Protein 6GNR (pdb70)

InterPro domains:
  IPR000895 Transthyretin/hydroxyisourate hydrolase [PR00189] (35-55)
  IPR000895 Transthyretin/hydroxyisourate hydrolase [PR00189] (68-93)
  IPR000895 Transthyretin/hydroxyisourate hydrolase [PR00189] (94-123)
  IPR023416 Transthyretin/hydroxyisourate hydrolase domain [PF00576] (38-142)
  IPR023416 Transthyretin/hydroxyisourate hydrolase domain [PTHR10395] (22-144)
  IPR023416 Transthyretin/hydroxyisourate hydrolase domain [SM00095] (31-151)
  IPR036817 Transthyretin/hydroxyisourate hydrolase domain superfamily [G3DSA:2.60.40.180] (22-151)
  IPR036817 Transthyretin/hydroxyisourate hydrolase domain superfamily [SSF49472] (27-147)

B-factor: mean 17.16, std 10.44, range [5.51, 63.24]

Nearest PDB structures (foldseek):
  1oo2-assembly1_D  TM=1.002E+00  e=4.514E-22  Sparus aurata
  1sn0-assembly1_A  TM=9.923E-01  e=2.476E-21  Sparus aurata
  7kjj-assembly1_A  TM=9.793E-01  e=1.633E-17  unidentified
  7ybr-assembly1_B-2  TM=9.744E-01  e=1.411E-16  Homo sapiens
  1ijn-assembly1_B  TM=9.724E-01  e=4.387E-16  Homo sapiens

Foldseek 3Di:
DFEKEFEAEPPPGFTQFFKKKWKWFADPVGDTHTDFIDTHHRRNMDPCGDDPVSDAWGKMKMWIQVCVSQVVVVHHADDRTDIDIDTDDCPPNKHKYWYWYDDRYDMDIDIDIDD/DFEKEWAAEPPPGFTQFFKKKWKWFADPVGDTDTDFIDTHHRRNMDPCGDDPVSDDWGKMKMKIQVCVSCVVVVHHADDRIDIDIDTDDCPPNKHKYWYWYDDRYDIDIDIDID

Solvent-accessible surface area: 10723 Å² total; per-residue (Å²): 50,2,0,55,3,68,0,74,3,53,94,110,68,48,45,0,23,87,0,45,4,106,0,7,45,94,51,121,135,42,27,83,68,110,38,15,78,18,87,5,54,86,64,0,45,25,126,123,17,4,77,81,165,72,2,64,69,22,25,0,58,0,43,0,54,5,77,57,12,5,89,125,71,71,34,107,28,11,7,34,20,0,14,1,7,0,47,0,87,29,112,75,128,65,64,5,36,0,26,4,76,2,36,29,73,23,4,39,1,46,10,97,47,49,149,58,1,0,64,3,67,0,75,3,52,96,105,68,48,44,0,24,89,0,42,4,101,0,3,41,87,57,116,150,37,34,83,70,102,46,16,82,18,86,5,56,88,65,0,48,18,120,124,15,4,70,81,162,77,4,71,64,21,27,0,41,0,41,0,57,4,78,53,11,7,91,122,73,68,39,111,24,16,7,45,27,0,19,0,8,0,41,0,100,24,159,65,133,92,60,5,31,0,26,4,72,1,35,29,76,21,5,38,0,45,11,98,47,93

Organism: Sparus aurata (NCBI:txid8175)

Secondary structure (DSSP, 8-state):
--EEEEEEETTTTEE-TT-EEEEEEE-TTS-EEEEEEEE--TTS--TT-S-STT--SEEEEEEE-HHHHHHHHT---SEEEEEEEEEE--GGG--EEEEEEEETTEEEEEEEE--/--EEEEEEETTTTEE-TT-EEEEEEE-TTS-EEEEEEEE--TTS--TT-S-GGG--SEEEEEEE-HHHHHHHHT---SEEEEEEEEEE--TTT--EEEEEEEETTEEEEEEEE-

Sequence (229 aa):
CPLMMVKILDAVKGTPAGSVALKKVSQQKTADGGWTQIATGVTDATGEIHHNLITEQQFPAGVYRVEFDTKAYWTNQGSTPFHEVAEVVFDAHPEEGHRHYTLALLLSPFSSYTTTTAVVSSCPLMMVKILDAVKGTPAGSVALKVSQQKTADGGWTQIATGVTDATGEIHNLITEQQFPAGVYRVEEFDTKAYWTNQGSTPFHEVAEVVFDDAHPEGHRHYTLALLLSPFSSYTTTTAVVS

Radius of gyration: 17.34 Å; Cα contacts (8 Å, |Δi|>4): 618; chains: 2; bounding box: 38×48×40 Å

Structure (mmCIF, N/CA/C/O backbone):
data_6GNR
#
_entry.id   6GNR
#
_cell.length_a   59.678
_cell.length_b   59.678
_cell.length_c   115.701
_cell.angle_alpha   90.00
_cell.angle_beta   90.00
_cell.angle_gamma   120.00
#
_symmetry.space_group_name_H-M   'P 31 2 1'
#
loop_
_entity.id
_entity.type
_entity.pdbx_description
1 polymer Transthyretin
2 non-polymer '2-(3-chloro-2-methylanilino)pyridine-3-carboxylic acid'
3 water water
#
loop_
_atom_site.group_PDB
_atom_site.id
_atom_site.type_symbol
_atom_site.label_atom_id
_atom_site.label_alt_id
_atom_site.label_comp_id
_atom_site.label_asym_id
_atom_site.label_entity_id
_atom_site.label_seq_id
_atom_site.pdbx_PDB_ins_code
_atom_site.Cartn_x
_atom_site.Cartn_y
_atom_site.Cartn_z
_atom_site.occupancy
_atom_site.B_iso_or_equiv
_atom_site.auth_seq_id
_atom_site.auth_comp_id
_atom_site.auth_asym_id
_atom_site.auth_atom_id
_atom_site.pdbx_PDB_model_num
ATOM 1 N N . CYS A 1 18 ? 8.756 -12.568 -1.720 1.00 26.36 10 CYS A N 1
ATOM 2 C CA . CYS A 1 18 ? 9.599 -11.607 -2.443 1.00 24.66 10 CYS A CA 1
ATOM 3 C C . CYS A 1 18 ? 10.133 -10.522 -1.506 1.00 20.61 10 CYS A C 1
ATOM 4 O O . CYS A 1 18 ? 9.363 -9.866 -0.819 1.00 21.44 10 CYS A O 1
ATOM 7 N N . PRO A 1 19 ? 11.452 -10.311 -1.491 1.00 15.88 11 PRO A N 1
ATOM 8 C CA . PRO A 1 19 ? 12.042 -9.390 -0.514 1.00 14.77 11 PRO A CA 1
ATOM 9 C C . PRO A 1 19 ? 12.139 -7.934 -0.941 1.00 13.51 11 PRO A C 1
ATOM 10 O O . PRO A 1 19 ? 12.499 -7.099 -0.102 1.00 14.36 11 PRO A O 1
ATOM 14 N N . LEU A 1 20 ? 11.845 -7.606 -2.197 1.00 11.30 12 LEU A N 1
ATOM 15 C CA . LEU A 1 20 ? 12.046 -6.261 -2.730 1.00 10.55 12 LEU A CA 1
ATOM 16 C C . LEU A 1 20 ? 10.811 -5.836 -3.507 1.00 10.83 12 LEU A C 1
ATOM 17 O O . LEU A 1 20 ? 10.475 -6.442 -4.532 1.00 11.72 12 LEU A O 1
ATOM 22 N N A MET A 1 21 ? 10.150 -4.791 -3.017 0.59 10.55 13 MET A N 1
ATOM 23 N N B MET A 1 21 ? 10.165 -4.772 -3.046 0.41 11.84 13 MET A N 1
ATOM 24 C CA A MET A 1 21 ? 8.927 -4.241 -3.580 0.59 8.47 13 MET A CA 1
ATOM 25 C CA B MET A 1 21 ? 8.961 -4.250 -3.671 0.41 11.45 13 MET A CA 1
ATOM 26 C C A MET A 1 21 ? 9.149 -2.765 -3.906 0.59 7.60 13 MET A C 1
ATOM 27 C C B MET A 1 21 ? 9.111 -2.752 -3.882 0.41 9.15 13 MET A C 1
ATOM 28 O O A MET A 1 21 ? 10.005 -2.107 -3.303 0.59 9.10 13 MET A O 1
ATOM 29 O O B MET A 1 21 ? 9.869 -2.073 -3.182 0.41 8.97 13 MET A O 1
ATOM 38 N N . VAL A 1 22 ? 8.374 -2.241 -4.864 1.00 8.71 14 VAL A N 1
ATOM 39 C CA . VAL A 1 22 ? 8.324 -0.810 -5.136 1.00 7.76 14 VAL A CA 1
ATOM 40 C C . VAL A 1 22 ? 6.875 -0.334 -5.077 1.00 8.12 14 VAL A C 1
ATOM 41 O O . VAL A 1 22 ? 5.924 -1.094 -5.273 1.00 9.47 14 VAL A O 1
ATOM 45 N N . LYS A 1 23 ? 6.715 0.966 -4.829 1.00 7.89 15 LYS A N 1
ATOM 46 C CA . LYS A 1 23 ? 5.395 1.596 -4.891 1.00 7.58 15 LYS A CA 1
ATOM 47 C C . LYS A 1 23 ? 5.614 3.022 -5.368 1.00 7.97 15 LYS A C 1
ATOM 48 O O . LYS A 1 23 ? 6.193 3.837 -4.637 1.00 9.30 15 LYS A O 1
ATOM 54 N N . ILE A 1 24 ? 5.194 3.313 -6.598 1.00 7.40 16 ILE A N 1
ATOM 55 C CA . ILE A 1 24 ? 5.432 4.611 -7.226 1.00 6.74 16 ILE A CA 1
ATOM 56 C C . ILE A 1 24 ? 4.115 5.352 -7.394 1.00 7.14 16 ILE A C 1
ATOM 57 O O . ILE A 1 24 ? 3.145 4.804 -7.929 1.00 7.54 16 ILE A O 1
ATOM 62 N N . LEU A 1 25 ? 4.096 6.614 -6.967 1.00 6.82 17 LEU A N 1
ATOM 63 C CA . LEU A 1 25 ? 2.940 7.491 -7.067 1.00 7.58 17 LEU A CA 1
ATOM 64 C C . LEU A 1 25 ? 3.277 8.730 -7.899 1.00 7.37 17 LEU A C 1
ATOM 65 O O . LEU A 1 25 ? 4.424 9.194 -7.937 1.00 8.42 17 LEU A O 1
ATOM 70 N N . ASP A 1 26 ? 2.247 9.261 -8.543 1.00 7.45 18 ASP A N 1
ATOM 71 C CA . ASP A 1 26 ? 2.318 10.427 -9.422 1.00 8.05 18 ASP A CA 1
ATOM 72 C C . ASP A 1 26 ? 1.645 11.585 -8.677 1.00 7.56 18 ASP A C 1
ATOM 73 O O . ASP A 1 26 ? 0.443 11.531 -8.368 1.00 8.08 18 ASP A O 1
ATOM 78 N N . ALA A 1 27 ? 2.446 12.600 -8.335 1.00 6.60 19 ALA A N 1
ATOM 79 C CA . ALA A 1 27 ? 2.010 13.767 -7.570 1.00 7.69 19 ALA A CA 1
ATOM 80 C C . ALA A 1 27 ? 1.333 14.845 -8.409 1.00 7.68 19 ALA A C 1
ATOM 81 O O . ALA A 1 27 ? 0.892 15.851 -7.844 1.00 9.00 19 ALA A O 1
ATOM 83 N N . VAL A 1 28 ? 1.263 14.673 -9.726 1.00 7.70 20 VAL A N 1
ATOM 84 C CA . VAL A 1 28 ? 0.528 15.585 -10.593 1.00 7.77 20 VAL A CA 1
ATOM 85 C C . VAL A 1 28 ? -0.916 15.138 -10.757 1.00 8.42 20 VAL A C 1
ATOM 86 O O . VAL A 1 28 ? -1.841 15.934 -10.568 1.00 11.02 20 VAL A O 1
ATOM 90 N N . LYS A 1 29 ? -1.120 13.853 -11.058 1.00 9.28 21 LYS A N 1
ATOM 91 C CA . LYS A 1 29 ? -2.439 13.313 -11.332 1.00 12.46 21 LYS A CA 1
ATOM 92 C C . LYS A 1 29 ? -3.108 12.693 -10.116 1.00 10.23 21 LYS A C 1
ATOM 93 O O . LYS A 1 29 ? -4.314 12.421 -10.167 1.00 10.70 21 LYS A O 1
ATOM 99 N N . GLY A 1 30 ? -2.355 12.360 -9.070 1.00 8.60 22 GLY A N 1
ATOM 100 C CA . GLY A 1 30 ? -2.958 11.689 -7.932 1.00 9.66 22 GLY A CA 1
ATOM 101 C C . GLY A 1 30 ? -3.317 10.241 -8.183 1.00 8.19 22 GLY A C 1
ATOM 102 O O . GLY A 1 30 ? -4.398 9.790 -7.771 1.00 8.40 22 GLY A O 1
ATOM 103 N N . THR A 1 31 ? -2.439 9.500 -8.853 1.00 8.84 23 THR A N 1
ATOM 104 C CA . THR A 1 31 ? -2.634 8.095 -9.175 1.00 8.16 23 THR A CA 1
ATOM 105 C C . THR A 1 31 ? -1.320 7.398 -8.913 1.00 8.89 23 THR A C 1
ATOM 106 O O . THR A 1 31 ? -0.271 8.048 -8.819 1.00 9.17 23 THR A O 1
ATOM 110 N N . PRO A 1 32 ? -1.313 6.077 -8.833 1.00 8.55 24 PRO A N 1
ATOM 111 C CA . PRO A 1 32 ? -0.050 5.368 -8.956 1.00 9.31 24 PRO A CA 1
ATOM 112 C C . PRO A 1 32 ? 0.554 5.645 -10.322 1.00 8.07 24 PRO A C 1
ATOM 113 O O . PRO A 1 32 ? -0.140 6.000 -11.280 1.00 8.54 24 PRO A O 1
ATOM 117 N N . ALA A 1 33 ? 1.872 5.528 -10.391 1.00 7.00 25 ALA A N 1
ATOM 118 C CA . ALA A 1 33 ? 2.605 5.773 -11.636 1.00 7.13 25 ALA A CA 1
ATOM 119 C C . ALA A 1 33 ? 2.756 4.447 -12.373 1.00 8.10 25 ALA A C 1
ATOM 120 O O . ALA A 1 33 ? 3.613 3.619 -12.034 1.00 9.43 25 ALA A O 1
ATOM 122 N N . GLY A 1 34 ? 1.917 4.252 -13.384 1.00 9.41 26 GLY A N 1
ATOM 123 C CA . GLY A 1 34 ? 1.941 3.040 -14.163 1.00 10.05 26 GLY A CA 1
ATOM 124 C C . GLY A 1 34 ? 2.944 3.123 -15.293 1.00 7.92 26 GLY A C 1
ATOM 125 O O . GLY A 1 34 ? 3.293 4.205 -15.760 1.00 9.06 26 GLY A O 1
ATOM 126 N N . SER A 1 35 ? 3.449 1.955 -15.677 1.00 9.07 27 SER A N 1
ATOM 127 C CA . SER A 1 35 ? 4.332 1.812 -16.833 1.00 10.16 27 SER A CA 1
ATOM 128 C C . SER A 1 35 ? 5.653 2.570 -16.682 1.00 9.63 27 SER A C 1
ATOM 129 O O . SER A 1 35 ? 6.187 3.104 -17.659 1.00 11.64 27 SER A O 1
ATOM 132 N N . VAL A 1 36 ? 6.200 2.601 -15.464 1.00 7.69 28 VAL A N 1
ATOM 133 C CA . VAL A 1 36 ? 7.553 3.103 -15.216 1.00 8.17 28 VAL A CA 1
ATOM 134 C C . VAL A 1 36 ? 8.520 1.934 -15.323 1.00 7.89 28 VAL A C 1
ATOM 135 O O . VAL A 1 36 ? 8.378 0.938 -14.603 1.00 7.59 28 VAL A O 1
ATOM 139 N N . ALA A 1 37 ? 9.506 2.049 -16.218 1.00 7.83 29 ALA A N 1
ATOM 140 C CA . ALA A 1 37 ? 10.551 1.036 -16.347 1.00 7.58 29 ALA A CA 1
ATOM 141 C C . ALA A 1 37 ? 11.604 1.220 -15.259 1.00 8.06 29 ALA A C 1
ATOM 142 O O . ALA A 1 37 ? 11.945 2.353 -14.887 1.00 8.07 29 ALA A O 1
ATOM 144 N N . LEU A 1 38 ? 12.131 0.098 -14.762 1.00 7.44 30 LEU A N 1
ATOM 145 C CA . LEU A 1 38 ? 13.192 0.135 -13.762 1.00 7.23 30 LEU A CA 1
ATOM 146 C C . LEU A 1 38 ? 14.147 -1.031 -13.959 1.00 7.58 30 LEU A C 1
ATOM 147 O O . LEU A 1 38 ? 13.844 -2.015 -14.646 1.00 7.84 30 LEU A O 1
ATOM 152 N N A LYS A 1 39 ? 15.307 -0.907 -13.317 0.50 7.00 31 LYS A N 1
ATOM 153 N N B LYS A 1 39 ? 15.321 -0.905 -13.349 0.50 8.18 31 LYS A N 1
ATOM 154 C CA A LYS A 1 39 ? 16.341 -1.927 -13.330 0.50 7.77 31 LYS A CA 1
ATOM 155 C CA B LYS A 1 39 ? 16.278 -1.996 -13.319 0.50 9.72 31 LYS A CA 1
ATOM 156 C C A LYS A 1 39 ? 16.876 -2.077 -11.915 0.50 9.02 31 LYS A C 1
ATOM 157 C C B LYS A 1 39 ? 16.888 -2.085 -11.932 0.50 9.99 31 LYS A C 1
ATOM 158 O O A LYS A 1 39 ? 17.029 -1.083 -11.198 0.50 10.23 31 LYS A O 1
ATOM 159 O O B LYS A 1 39 ? 17.116 -1.072 -11.265 0.50 11.21 31 LYS A O 1
ATOM 170 N N . VAL A 1 40 ? 17.163 -3.319 -11.526 1.00 9.31 32 VAL A N 1
ATOM 171 C CA . VAL A 1 40 ? 17.764 -3.639 -10.232 1.00 9.26 32 VAL A CA 1
ATOM 172 C C . VAL A 1 40 ? 19.155 -4.199 -10.495 1.00 9.17 32 VAL A C 1
ATOM 173 O O . VAL A 1 40 ? 19.308 -5.142 -11.281 1.00 9.17 32 VAL A O 1
ATOM 177 N N . SER A 1 41 ? 20.159 -3.649 -9.812 1.00 9.07 33 SER A N 1
ATOM 178 C CA . SER A 1 41 ? 21.535 -4.092 -9.950 1.00 10.19 33 SER A CA 1
ATOM 179 C C . SER A 1 41 ? 22.171 -4.323 -8.581 1.00 9.85 33 SER A C 1
ATOM 180 O O . SER A 1 41 ? 21.794 -3.706 -7.583 1.00 11.06 33 SER A O 1
ATOM 183 N N A GLN A 1 42 ? 23.121 -5.252 -8.550 0.46 10.09 34 GLN A N 1
ATOM 184 N N B GLN A 1 42 ? 23.181 -5.188 -8.574 0.54 9.97 34 GLN A N 1
ATOM 185 C CA A GLN A 1 42 ? 23.893 -5.568 -7.363 0.46 11.65 34 GLN A CA 1
ATOM 186 C CA B GLN A 1 42 ? 23.903 -5.604 -7.383 0.54 10.94 34 GLN A CA 1
ATOM 187 C C A GLN A 1 42 ? 25.321 -5.088 -7.568 0.46 10.87 34 GLN A C 1
ATOM 188 C C B GLN A 1 42 ? 25.357 -5.179 -7.536 0.54 11.05 34 GLN A C 1
ATOM 189 O O A GLN A 1 42 ? 25.900 -5.263 -8.644 0.46 10.20 34 GLN A O 1
ATOM 190 O O B GLN A 1 42 ? 25.990 -5.477 -8.553 0.54 11.14 34 GLN A O 1
ATOM 201 N N . LYS A 1 43 ? 25.889 -4.489 -6.533 1.00 10.94 35 LYS A N 1
ATOM 202 C CA . LYS A 1 43 ? 27.243 -3.970 -6.624 1.00 10.97 35 LYS A CA 1
ATOM 203 C C . LYS A 1 43 ? 28.256 -5.112 -6.608 1.00 13.56 35 LYS A C 1
ATOM 204 O O . LYS A 1 43 ? 28.097 -6.099 -5.884 1.00 15.70 35 LYS A O 1
ATOM 210 N N . THR A 1 44 ? 29.286 -4.982 -7.442 1.00 13.29 36 THR A N 1
ATOM 211 C CA . THR A 1 44 ? 30.373 -5.950 -7.496 1.00 15.68 36 THR A CA 1
ATOM 212 C C . THR A 1 44 ? 31.573 -5.440 -6.706 1.00 18.90 36 THR A C 1
ATOM 213 O O . THR A 1 44 ? 31.676 -4.260 -6.361 1.00 20.29 36 THR A O 1
ATOM 217 N N . ALA A 1 45 ? 32.512 -6.353 -6.465 1.00 22.32 37 ALA A N 1
ATOM 218 C CA . ALA A 1 45 ? 33.666 -6.042 -5.623 1.00 25.06 37 ALA A CA 1
ATOM 219 C C . ALA A 1 45 ? 34.522 -4.928 -6.213 1.00 25.18 37 ALA A C 1
ATOM 220 O O . ALA A 1 45 ? 35.127 -4.142 -5.469 1.00 26.60 37 ALA A O 1
ATOM 222 N N . ASP A 1 46 ? 34.637 -4.870 -7.536 1.00 23.03 38 ASP A N 1
ATOM 223 C CA . ASP A 1 46 ? 35.452 -3.838 -8.152 1.00 23.09 38 ASP A CA 1
ATOM 224 C C . ASP A 1 46 ? 34.693 -2.538 -8.367 1.00 23.75 38 ASP A C 1
ATOM 225 O O . ASP A 1 46 ? 35.186 -1.653 -9.072 1.00 25.63 38 ASP A O 1
ATOM 230 N N . GLY A 1 47 ? 33.521 -2.393 -7.758 1.00 23.56 39 GLY A N 1
ATOM 231 C CA . GLY A 1 47 ? 32.771 -1.163 -7.850 1.00 23.73 39 GLY A CA 1
ATOM 232 C C . GLY A 1 47 ? 31.820 -1.093 -9.015 1.00 20.68 39 GLY A C 1
ATOM 233 O O . GLY A 1 47 ? 31.226 -0.033 -9.245 1.00 22.62 39 GLY A O 1
ATOM 234 N N . GLY A 1 48 ? 31.664 -2.174 -9.770 1.00 16.68 40 GLY A N 1
ATOM 235 C CA . GLY A 1 48 ? 30.727 -2.206 -10.865 1.00 14.58 40 GLY A CA 1
ATOM 236 C C . GLY A 1 48 ? 29.365 -2.662 -10.395 1.00 12.78 40 GLY A C 1
ATOM 237 O O . GLY A 1 48 ? 29.086 -2.768 -9.198 1.00 13.39 40 GLY A O 1
ATOM 238 N N . TRP A 1 49 ? 28.506 -2.942 -11.372 1.00 11.70 41 TRP A N 1
ATOM 239 C CA . TRP A 1 49 ? 27.103 -3.252 -11.148 1.00 11.02 41 TRP A CA 1
ATOM 240 C C . TRP A 1 49 ? 26.702 -4.412 -12.042 1.00 11.43 41 TRP A C 1
ATOM 241 O O . TRP A 1 49 ? 26.995 -4.412 -13.239 1.00 14.13 41 TRP A O 1
ATOM 252 N N . THR A 1 50 ? 26.029 -5.388 -11.458 1.00 10.04 42 THR A N 1
ATOM 253 C CA . THR A 1 50 ? 25.472 -6.523 -12.181 1.00 10.89 42 THR A CA 1
ATOM 254 C C . THR A 1 50 ? 23.960 -6.372 -12.221 1.00 11.01 42 THR A C 1
ATOM 255 O O . THR A 1 50 ? 23.314 -6.348 -11.175 1.00 11.36 42 THR A O 1
ATOM 259 N N . GLN A 1 51 ? 23.391 -6.278 -13.419 1.00 10.31 43 GLN A N 1
ATOM 260 C CA . GLN A 1 51 ? 21.940 -6.239 -13.540 1.00 9.75 43 GLN A CA 1
ATOM 261 C C . GLN A 1 51 ? 21.349 -7.582 -13.135 1.00 11.07 43 GLN A C 1
ATOM 262 O O . GLN A 1 51 ? 21.740 -8.634 -13.650 1.00 13.69 43 GLN A O 1
ATOM 268 N N . ILE A 1 52 ? 20.399 -7.552 -12.204 1.00 10.08 44 ILE A N 1
ATOM 269 C CA . ILE A 1 52 ? 19.772 -8.783 -11.753 1.00 11.28 44 ILE A CA 1
ATOM 270 C C . ILE A 1 52 ? 18.294 -8.876 -12.096 1.00 12.06 44 ILE A C 1
ATOM 271 O O . ILE A 1 52 ? 17.772 -9.997 -12.190 1.00 14.37 44 ILE A O 1
ATOM 276 N N . ALA A 1 53 ? 17.609 -7.767 -12.350 1.00 10.95 45 ALA A N 1
ATOM 277 C CA . ALA A 1 53 ? 16.202 -7.824 -12.707 1.00 11.49 45 ALA A CA 1
ATOM 278 C C . ALA A 1 53 ? 15.822 -6.520 -13.378 1.00 9.96 45 ALA A C 1
ATOM 279 O O . ALA A 1 53 ? 16.454 -5.482 -13.159 1.00 9.65 45 ALA A O 1
ATOM 281 N N . THR A 1 54 ? 14.769 -6.598 -14.192 1.00 9.46 46 THR A N 1
ATOM 282 C CA . THR A 1 54 ? 14.134 -5.431 -14.786 1.00 8.72 46 THR A CA 1
ATOM 283 C C . THR A 1 54 ? 12.628 -5.617 -14.740 1.00 8.83 46 THR A C 1
ATOM 284 O O . THR A 1 54 ? 12.126 -6.731 -14.566 1.00 10.20 46 THR A O 1
ATOM 288 N N . GLY A 1 55 ? 11.904 -4.519 -14.918 1.00 7.35 47 GLY A N 1
ATOM 289 C CA . GLY A 1 55 ? 10.463 -4.603 -15.062 1.00 8.53 47 GLY A CA 1
ATOM 290 C C . GLY A 1 55 ? 9.849 -3.240 -15.287 1.00 8.58 47 GLY A C 1
ATOM 291 O O . GLY A 1 55 ? 10.535 -2.218 -15.310 1.00 8.89 47 GLY A O 1
ATOM 292 N N . VAL A 1 56 ? 8.525 -3.248 -15.439 1.00 8.47 48 VAL A N 1
ATOM 293 C CA . VAL A 1 56 ? 7.728 -2.057 -15.707 1.00 8.73 48 VAL A CA 1
ATOM 294 C C . VAL A 1 56 ? 6.550 -2.074 -14.743 1.00 8.64 48 VAL A C 1
ATOM 295 O O . VAL A 1 56 ? 5.841 -3.084 -14.644 1.00 9.76 48 VAL A O 1
ATOM 299 N N . THR A 1 57 ? 6.328 -0.969 -14.034 1.00 7.35 49 THR A N 1
ATOM 300 C CA . THR A 1 57 ? 5.257 -0.992 -13.039 1.00 7.76 49 THR A CA 1
ATOM 301 C C . THR A 1 57 ? 3.899 -1.215 -13.698 1.00 8.89 49 THR A C 1
ATOM 302 O O . THR A 1 57 ? 3.643 -0.783 -14.833 1.00 9.45 49 THR A O 1
ATOM 306 N N . ASP A 1 58 ? 3.020 -1.892 -12.955 1.00 9.63 50 ASP A N 1
ATOM 307 C CA . ASP A 1 58 ? 1.626 -2.044 -13.324 1.00 10.68 50 ASP A CA 1
ATOM 308 C C . ASP A 1 58 ? 0.844 -0.780 -12.957 1.00 10.41 50 ASP A C 1
ATOM 309 O O . ASP A 1 58 ? 1.401 0.231 -12.521 1.00 9.62 50 ASP A O 1
ATOM 314 N N . ALA A 1 59 ? -0.470 -0.823 -13.158 1.00 11.87 51 ALA A N 1
ATOM 315 C CA . ALA A 1 59 ? -1.300 0.353 -12.905 1.00 12.46 51 ALA A CA 1
ATOM 316 C C . ALA A 1 59 ? -1.386 0.716 -11.430 1.00 11.67 51 ALA A C 1
ATOM 317 O O . ALA A 1 59 ? -1.871 1.807 -11.107 1.00 13.23 51 ALA A O 1
ATOM 319 N N . THR A 1 60 ? -0.949 -0.158 -10.531 1.00 11.02 52 THR A N 1
ATOM 320 C CA . THR A 1 60 ? -0.882 0.175 -9.114 1.00 10.60 52 THR A CA 1
ATOM 321 C C . THR A 1 60 ? 0.475 0.727 -8.697 1.00 9.80 52 THR A C 1
ATOM 322 O O . THR A 1 60 ? 0.701 0.949 -7.502 1.00 10.99 52 THR A O 1
ATOM 326 N N . GLY A 1 61 ? 1.369 0.974 -9.649 1.00 9.03 53 GLY A N 1
ATOM 327 C CA . GLY A 1 61 ? 2.695 1.469 -9.323 1.00 8.70 53 GLY A CA 1
ATOM 328 C C . GLY A 1 61 ? 3.627 0.436 -8.720 1.00 9.18 53 GLY A C 1
ATOM 329 O O . GLY A 1 61 ? 4.573 0.804 -8.019 1.00 9.10 53 GLY A O 1
ATOM 330 N N . GLU A 1 62 ? 3.382 -0.850 -8.975 1.00 8.48 54 GLU A N 1
ATOM 331 C CA . GLU A 1 62 ? 4.100 -1.949 -8.346 1.00 9.03 54 GLU A CA 1
ATOM 332 C C . GLU A 1 62 ? 4.634 -2.905 -9.401 1.00 10.39 54 GLU A C 1
ATOM 333 O O . GLU A 1 62 ? 4.196 -2.898 -10.555 1.00 9.90 54 GLU A O 1
ATOM 339 N N . ILE A 1 63 ? 5.593 -3.736 -8.995 1.00 9.96 55 ILE A N 1
ATOM 340 C CA . ILE A 1 63 ? 6.009 -4.901 -9.780 1.00 10.78 55 ILE A CA 1
ATOM 341 C C . ILE A 1 63 ? 5.991 -6.107 -8.853 1.00 12.52 55 ILE A C 1
ATOM 342 O O . ILE A 1 63 ? 6.817 -6.208 -7.943 1.00 14.27 55 ILE A O 1
ATOM 347 N N A HIS A 1 64 ? 5.075 -7.031 -9.087 0.56 14.33 56 HIS A N 1
ATOM 348 N N B HIS A 1 64 ? 5.049 -7.015 -9.080 0.44 14.56 56 HIS A N 1
ATOM 349 C CA A HIS A 1 64 ? 4.949 -8.173 -8.199 0.56 16.12 56 HIS A CA 1
ATOM 350 C CA B HIS A 1 64 ? 4.945 -8.201 -8.248 0.44 16.74 56 HIS A CA 1
ATOM 351 C C A HIS A 1 64 ? 6.013 -9.227 -8.494 0.56 16.62 56 HIS A C 1
ATOM 352 C C B HIS A 1 64 ? 6.128 -9.129 -8.491 0.44 16.52 56 HIS A C 1
ATOM 353 O O A HIS A 1 64 ? 6.328 -9.518 -9.653 0.56 16.52 56 HIS A O 1
ATOM 354 O O B HIS A 1 64 ? 6.624 -9.252 -9.615 0.44 15.68 56 HIS A O 1
ATOM 367 N N . ASN A 1 65 ? 6.579 -9.782 -7.420 1.00 17.16 57 ASN A N 1
ATOM 368 C CA . ASN A 1 65 ? 7.621 -10.807 -7.496 1.00 19.18 57 ASN A CA 1
ATOM 369 C C . ASN A 1 65 ? 8.814 -10.353 -8.338 1.00 17.28 57 ASN A C 1
ATOM 370 O O . ASN A 1 65 ? 9.301 -11.057 -9.224 1.00 18.05 57 ASN A O 1
ATOM 375 N N . LEU A 1 66 ? 9.314 -9.166 -8.015 1.00 15.82 58 LEU A N 1
ATOM 376 C CA . LEU A 1 66 ? 10.383 -8.570 -8.809 1.00 15.52 58 LEU A CA 1
ATOM 377 C C . LEU A 1 66 ? 11.639 -9.446 -8.807 1.00 15.08 58 LEU A C 1
ATOM 378 O O . LEU A 1 66 ? 12.249 -9.678 -9.860 1.00 17.71 58 LEU A O 1
ATOM 383 N N . ILE A 1 67 ? 12.036 -9.951 -7.632 1.00 14.24 59 ILE A N 1
ATOM 384 C CA . ILE A 1 67 ? 13.169 -10.863 -7.501 1.00 15.30 59 ILE A CA 1
ATOM 385 C C . ILE A 1 67 ? 12.834 -11.915 -6.451 1.00 16.47 59 ILE A C 1
ATOM 386 O O . ILE A 1 67 ? 11.882 -11.776 -5.681 1.00 17.13 59 ILE A O 1
ATOM 391 N N . THR A 1 68 ? 13.618 -12.992 -6.439 1.00 16.96 60 THR A N 1
ATOM 392 C CA . THR A 1 68 ? 13.471 -14.032 -5.429 1.00 17.46 60 THR A CA 1
ATOM 393 C C . THR A 1 68 ? 14.433 -13.793 -4.271 1.00 16.97 60 THR A C 1
ATOM 394 O O . THR A 1 68 ? 15.379 -13.022 -4.367 1.00 16.28 60 THR A O 1
ATOM 398 N N . GLU A 1 69 ? 14.213 -14.527 -3.176 1.00 17.56 61 GLU A N 1
ATOM 399 C CA . GLU A 1 69 ? 15.148 -14.462 -2.056 1.00 20.67 61 GLU A CA 1
ATOM 400 C C . GLU A 1 69 ? 16.541 -14.941 -2.461 1.00 18.19 61 GLU A C 1
ATOM 401 O O . GLU A 1 69 ? 17.548 -14.396 -2.000 1.00 17.95 61 GLU A O 1
ATOM 407 N N . GLN A 1 70 ? 16.627 -15.964 -3.316 1.00 18.91 62 GLN A N 1
ATOM 408 C CA . GLN A 1 70 ? 17.939 -16.459 -3.726 1.00 19.65 62 GLN A CA 1
ATOM 409 C C . GLN A 1 70 ? 18.711 -15.409 -4.517 1.00 20.23 62 GLN A C 1
ATOM 4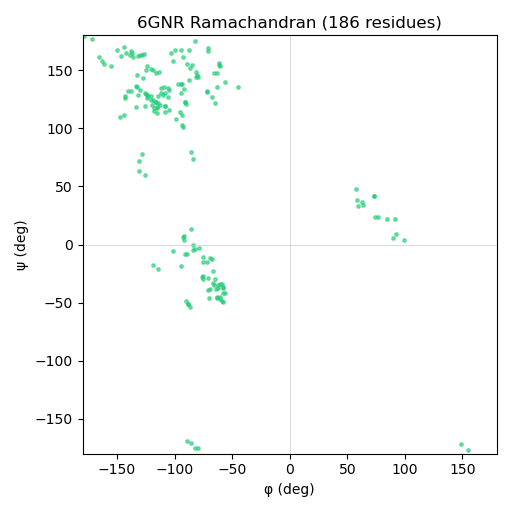10 O O . GLN A 1 70 ? 19.951 -15.397 -4.492 1.00 21.93 62 GLN A O 1
ATOM 416 N N . GLN A 1 71 ? 18.004 -14.530 -5.228 1.00 17.15 63 GLN A N 1
ATOM 417 C CA . GLN A 1 71 ? 18.621 -13.449 -5.980 1.00 17.14 63 GLN A CA 1
ATOM 418 C C . GLN A 1 71 ? 19.026 -12.274 -5.102 1.00 16.37 63 GLN A C 1
ATOM 419 O O . GLN A 1 71 ? 19.608 -11.311 -5.612 1.00 18.98 63 GLN A O 1
ATOM 425 N N . PHE A 1 72 ? 18.738 -12.317 -3.805 1.00 15.55 64 PHE A N 1
ATOM 426 C CA . PHE A 1 72 ? 18.857 -11.143 -2.942 1.00 14.19 64 PHE A CA 1
ATOM 427 C C . PHE A 1 72 ? 19.742 -11.448 -1.741 1.00 15.11 64 PHE A C 1
ATOM 428 O O . PHE A 1 72 ? 19.305 -11.343 -0.594 1.00 16.16 64 PHE A O 1
ATOM 436 N N . PRO A 1 73 ? 21.004 -11.822 -1.962 1.00 14.35 65 PRO A N 1
ATOM 437 C CA . PRO A 1 73 ? 21.936 -11.959 -0.831 1.00 15.07 65 PRO A CA 1
ATOM 438 C C . PRO A 1 73 ? 22.302 -10.592 -0.270 1.00 13.89 65 PRO A C 1
ATOM 439 O O . PRO A 1 73 ? 22.059 -9.540 -0.870 1.00 15.14 65 PRO A O 1
ATOM 443 N N . ALA A 1 74 ? 22.903 -10.615 0.912 1.00 14.43 66 ALA A N 1
ATOM 444 C CA . ALA A 1 74 ? 23.377 -9.383 1.516 1.00 14.01 66 ALA A CA 1
ATOM 445 C C . ALA A 1 74 ? 24.327 -8.667 0.566 1.00 14.17 66 ALA A C 1
ATOM 446 O O . ALA A 1 74 ? 25.135 -9.300 -0.122 1.00 16.04 66 ALA A O 1
ATOM 448 N N . GLY A 1 75 ? 24.202 -7.347 0.511 1.00 13.31 67 GLY A N 1
ATOM 449 C CA . GLY A 1 75 ? 25.065 -6.532 -0.324 1.00 12.99 67 GLY A CA 1
ATOM 450 C C . GLY A 1 75 ? 24.382 -5.236 -0.690 1.00 12.61 67 GLY A C 1
ATOM 451 O O . GLY A 1 75 ? 23.278 -4.960 -0.265 1.00 14.20 67 GLY A O 1
ATOM 452 N N . VAL A 1 76 ? 25.075 -4.446 -1.506 1.00 12.91 68 VAL A N 1
ATOM 453 C CA . VAL A 1 76 ? 24.568 -3.152 -1.946 1.00 11.81 68 VAL A CA 1
ATOM 454 C C . VAL A 1 76 ? 23.819 -3.319 -3.255 1.00 9.39 68 VAL A C 1
ATOM 455 O O . VAL A 1 76 ? 24.302 -3.975 -4.183 1.00 11.42 68 VAL A O 1
ATOM 459 N N . TYR A 1 77 ? 22.648 -2.707 -3.324 1.00 8.85 69 TYR A N 1
ATOM 460 C CA . TYR A 1 77 ? 21.782 -2.758 -4.484 1.00 9.71 69 TYR A CA 1
ATOM 461 C C . TYR A 1 77 ? 21.454 -1.349 -4.956 1.00 8.56 69 TYR A C 1
ATOM 462 O O . TYR A 1 77 ? 21.394 -0.403 -4.165 1.00 9.84 69 TYR A O 1
ATOM 471 N N . ARG A 1 78 ? 21.231 -1.231 -6.261 1.00 10.47 70 ARG A N 1
ATOM 472 C CA . ARG A 1 78 ? 20.772 0.004 -6.883 1.00 11.28 70 ARG A CA 1
ATOM 473 C C . ARG A 1 78 ? 19.504 -0.296 -7.664 1.00 10.28 70 ARG A C 1
ATOM 474 O O . ARG A 1 78 ? 19.483 -1.222 -8.479 1.00 13.16 70 ARG A O 1
ATOM 482 N N . VAL A 1 79 ? 18.461 0.489 -7.439 1.00 8.73 71 VAL A N 1
ATOM 483 C CA . VAL A 1 79 ? 17.261 0.438 -8.268 1.00 8.54 71 VAL A CA 1
ATOM 484 C C . VAL A 1 79 ? 17.184 1.760 -9.023 1.00 7.56 71 VAL A C 1
ATOM 485 O O . VAL A 1 79 ? 17.143 2.839 -8.414 1.00 8.48 71 VAL A O 1
ATOM 489 N N . GLU A 1 80 ? 17.204 1.670 -10.353 1.00 7.78 72 GLU A N 1
ATOM 490 C CA . GLU A 1 80 ? 17.179 2.826 -11.236 1.00 7.55 72 GLU A CA 1
ATOM 491 C C . GLU A 1 80 ? 15.809 2.874 -11.893 1.00 8.45 72 GLU A C 1
ATOM 492 O O . GLU A 1 80 ? 15.432 1.944 -12.615 1.00 10.21 72 GLU A O 1
ATOM 498 N N . PHE A 1 81 ? 15.080 3.956 -11.661 1.00 8.16 73 PHE A N 1
ATOM 499 C CA . PHE A 1 81 ? 13.739 4.138 -12.190 1.00 8.56 73 PHE A CA 1
ATOM 500 C C . PHE A 1 81 ? 13.798 5.149 -13.331 1.00 7.90 73 PHE A C 1
ATOM 501 O O . PHE A 1 81 ? 14.309 6.261 -13.152 1.00 7.80 73 PHE A O 1
ATOM 509 N N . ASP A 1 82 ? 13.267 4.780 -14.500 1.00 7.72 74 ASP A N 1
ATOM 510 C CA . ASP A 1 82 ? 13.323 5.667 -15.671 1.00 7.84 74 ASP A CA 1
ATOM 511 C C . ASP A 1 82 ? 12.147 6.637 -15.626 1.00 8.03 74 ASP A C 1
ATOM 512 O O . ASP A 1 82 ? 11.119 6.481 -16.294 1.00 7.71 74 ASP A O 1
ATOM 517 N N . THR A 1 83 ? 12.325 7.671 -14.810 1.00 7.05 75 THR A N 1
ATOM 518 C CA . THR A 1 83 ? 11.293 8.670 -14.618 1.00 7.18 75 THR A CA 1
ATOM 519 C C . THR A 1 83 ? 11.204 9.623 -15.805 1.00 7.40 75 THR A C 1
ATOM 520 O O . THR A 1 83 ? 10.132 10.178 -16.058 1.00 7.52 75 THR A O 1
ATOM 524 N N . LYS A 1 84 ? 12.308 9.836 -16.531 1.00 7.28 76 LYS A N 1
ATOM 525 C CA . LYS A 1 84 ? 12.296 10.777 -17.644 1.00 7.48 76 LYS A CA 1
ATOM 526 C C . LYS A 1 84 ? 11.289 10.339 -18.704 1.00 8.74 76 LYS A C 1
ATOM 527 O O . LYS A 1 84 ? 10.464 11.138 -19.168 1.00 8.07 76 LYS A O 1
ATOM 533 N N . ALA A 1 85 ? 11.311 9.054 -19.071 1.00 8.09 77 ALA A N 1
ATOM 534 C CA . ALA A 1 85 ? 10.378 8.575 -20.079 1.00 8.26 77 ALA A CA 1
ATOM 535 C C . ALA A 1 85 ? 8.946 8.657 -19.574 1.00 7.15 77 ALA A C 1
ATOM 536 O O . ALA A 1 85 ? 8.022 8.926 -20.358 1.00 8.98 77 ALA A O 1
ATOM 538 N N . TYR A 1 86 ? 8.735 8.424 -18.277 1.00 8.23 78 TYR A N 1
ATOM 539 C CA . TYR A 1 86 ? 7.394 8.522 -17.718 1.00 8.05 78 TYR A CA 1
ATOM 540 C C . TYR A 1 86 ? 6.821 9.914 -17.933 1.00 7.76 78 TYR A C 1
ATOM 541 O O . TYR A 1 86 ? 5.683 10.068 -18.403 1.00 9.01 78 TYR A O 1
ATOM 550 N N . TRP A 1 87 ? 7.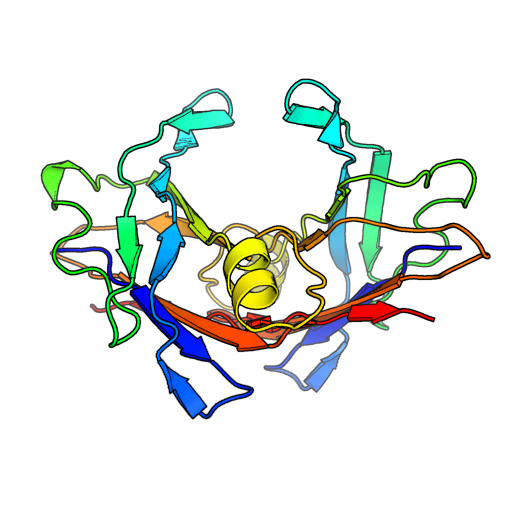604 10.952 -17.608 1.00 6.98 79 TRP A N 1
ATOM 551 C CA . TRP A 1 87 ? 7.112 12.317 -17.762 1.00 7.99 79 TRP A CA 1
ATOM 552 C C . TRP A 1 87 ? 6.954 12.704 -19.228 1.00 10.38 79 TRP A C 1
ATOM 553 O O . TRP A 1 87 ? 5.997 13.396 -19.581 1.00 11.15 79 TRP A O 1
ATOM 564 N N . THR A 1 88 ? 7.876 12.278 -20.099 1.00 10.72 80 THR A N 1
ATOM 565 C CA . THR A 1 88 ? 7.729 12.591 -21.518 1.00 11.10 80 THR A CA 1
ATOM 566 C C . THR A 1 88 ? 6.411 12.048 -22.054 1.00 12.47 80 THR A C 1
ATOM 567 O O . THR A 1 88 ? 5.703 12.733 -22.805 1.00 14.91 80 THR A O 1
ATOM 571 N N . ASN A 1 89 ? 6.047 10.828 -21.648 1.00 13.19 81 ASN A N 1
ATOM 572 C CA . ASN A 1 89 ? 4.786 10.242 -22.092 1.00 14.45 81 ASN A CA 1
ATOM 573 C C . ASN A 1 89 ? 3.581 10.997 -21.540 1.00 16.54 81 ASN A C 1
ATOM 574 O O . ASN A 1 89 ? 2.533 11.048 -22.195 1.00 18.07 81 ASN A O 1
ATOM 579 N N . GLN A 1 90 ? 3.692 11.548 -20.330 1.00 16.08 82 GLN A N 1
ATOM 580 C CA . GLN A 1 90 ? 2.620 12.338 -19.744 1.00 16.76 82 GLN A CA 1
ATOM 581 C C . GLN A 1 90 ? 2.509 13.724 -20.357 1.00 18.29 82 GLN A C 1
ATOM 582 O O . GLN A 1 90 ? 1.534 14.423 -20.077 1.00 21.71 82 GLN A O 1
ATOM 588 N N . GLY A 1 91 ? 3.477 14.145 -21.163 1.00 18.71 83 GLY A N 1
ATOM 589 C CA . GLY A 1 91 ? 3.462 15.458 -21.758 1.00 20.12 83 GLY A CA 1
ATOM 590 C C . GLY A 1 91 ? 4.174 16.518 -20.963 1.00 21.62 83 GLY A C 1
ATOM 591 O O . GLY A 1 91 ? 4.054 17.706 -21.294 1.00 24.10 83 GLY A O 1
ATOM 592 N N . SER A 1 92 ? 4.898 16.134 -19.919 1.00 21.09 84 SER A N 1
ATOM 593 C CA . SER A 1 92 ? 5.601 17.068 -19.061 1.00 23.74 84 SER A CA 1
ATOM 594 C C . SER A 1 92 ? 7.076 17.080 -19.420 1.00 22.04 84 SER A C 1
ATOM 595 O O . SER A 1 92 ? 7.624 16.116 -19.962 1.00 25.72 84 SER A O 1
ATOM 598 N N . THR A 1 93 ? 7.728 18.173 -19.066 1.00 19.19 85 THR A N 1
ATOM 599 C CA . THR A 1 93 ? 9.162 18.286 -19.251 1.00 18.21 85 THR A CA 1
ATOM 600 C C . THR A 1 93 ? 9.853 17.895 -17.953 1.00 17.07 85 THR A C 1
ATOM 601 O O . THR A 1 93 ? 9.693 18.600 -16.945 1.00 20.41 85 THR A O 1
ATOM 605 N N . PRO A 1 94 ? 10.604 16.800 -17.905 1.00 11.69 86 PRO A N 1
ATOM 606 C CA . PRO A 1 94 ? 11.218 16.381 -16.644 1.00 11.63 86 PRO A CA 1
ATOM 607 C C . PRO A 1 94 ? 12.592 16.996 -16.432 1.00 9.50 86 PRO A C 1
ATOM 608 O O . PRO A 1 94 ? 13.312 17.327 -17.369 1.00 11.84 86 PRO A O 1
ATOM 612 N N . PHE A 1 95 ? 12.968 17.085 -15.160 1.00 9.29 87 PHE A N 1
ATOM 613 C CA . PHE A 1 95 ? 14.313 17.487 -14.783 1.00 8.95 87 PHE A CA 1
ATOM 614 C C . PHE A 1 95 ? 15.285 16.311 -14.743 1.00 8.82 87 PHE A C 1
ATOM 615 O O . PHE A 1 95 ? 16.372 16.377 -15.326 1.00 10.04 87 PHE A O 1
ATOM 623 N N . HIS A 1 96 ? 14.951 15.267 -13.994 1.00 8.39 88 HIS A N 1
ATOM 624 C CA . HIS A 1 96 ? 15.890 14.178 -13.753 1.00 7.32 88 HIS A CA 1
ATOM 625 C C . HIS A 1 96 ? 15.907 13.197 -14.922 1.00 7.50 88 HIS A C 1
ATOM 626 O O . HIS A 1 96 ? 14.899 12.968 -15.594 1.00 8.15 88 HIS A O 1
ATOM 633 N N . GLU A 1 97 ? 17.085 12.606 -15.148 1.00 7.85 89 GLU A N 1
ATOM 634 C CA . GLU A 1 97 ? 17.187 11.484 -16.076 1.00 8.88 89 GLU A CA 1
ATOM 635 C C . GLU A 1 97 ? 16.513 10.243 -15.505 1.00 9.10 89 GLU A C 1
ATOM 636 O O . GLU A 1 97 ? 15.814 9.501 -16.211 1.00 11.87 89 GLU A O 1
ATOM 642 N N . VAL A 1 98 ? 16.785 9.963 -14.242 1.00 8.61 90 VAL A N 1
ATOM 643 C CA . VAL A 1 98 ? 16.319 8.772 -13.560 1.00 8.16 90 VAL A CA 1
ATOM 644 C C . VAL A 1 98 ? 16.161 9.150 -12.103 1.00 9.22 90 VAL A C 1
ATOM 645 O O . VAL A 1 98 ? 16.626 10.197 -11.664 1.00 9.91 90 VAL A O 1
ATOM 649 N N . ALA A 1 99 ? 15.507 8.285 -11.352 1.00 9.48 91 ALA A N 1
ATOM 650 C CA . ALA A 1 99 ? 15.584 8.317 -9.900 1.00 10.07 91 ALA A CA 1
ATOM 651 C C . ALA A 1 99 ? 16.366 7.084 -9.492 1.00 9.47 91 ALA A C 1
ATOM 652 O O . ALA A 1 99 ? 16.064 5.991 -9.952 1.00 11.46 91 ALA A O 1
ATOM 654 N N . GLU A 1 100 ? 17.395 7.267 -8.671 1.00 11.02 92 GLU A N 1
ATOM 655 C CA . GLU A 1 100 ? 18.248 6.176 -8.221 1.00 11.10 92 GLU A CA 1
ATOM 656 C C . GLU A 1 100 ? 18.026 5.965 -6.733 1.00 9.63 92 GLU A C 1
ATOM 657 O O . GLU A 1 100 ? 17.997 6.934 -5.968 1.00 12.08 92 GLU A O 1
ATOM 663 N N . VAL A 1 101 ? 17.883 4.703 -6.328 1.00 8.91 93 VAL A N 1
ATOM 664 C CA . VAL A 1 101 ? 17.826 4.343 -4.918 1.00 8.41 93 VAL A CA 1
ATOM 665 C C . VAL A 1 101 ? 18.892 3.289 -4.660 1.00 7.06 93 VAL A C 1
ATOM 666 O O . VAL A 1 101 ? 18.834 2.193 -5.227 1.00 8.27 93 VAL A O 1
ATOM 670 N N . VAL A 1 102 ? 19.843 3.609 -3.785 1.00 7.13 94 VAL A N 1
ATOM 671 C CA . VAL A 1 102 ? 20.998 2.761 -3.509 1.00 8.75 94 VAL A CA 1
ATOM 672 C C . VAL A 1 102 ? 21.047 2.460 -2.017 1.00 8.78 94 VAL A C 1
ATOM 673 O O . VAL A 1 102 ? 20.988 3.381 -1.199 1.00 9.27 94 VAL A O 1
ATOM 677 N N . PHE A 1 103 ? 21.150 1.181 -1.662 1.00 7.85 95 PHE A N 1
ATOM 678 C CA . PHE A 1 103 ? 21.056 0.799 -0.254 1.00 7.06 95 PHE A CA 1
ATOM 679 C C . PHE A 1 103 ? 21.770 -0.525 -0.021 1.00 8.74 95 PHE A C 1
ATOM 680 O O . PHE A 1 103 ? 21.917 -1.333 -0.930 1.00 9.44 95 PHE A O 1
ATOM 688 N N . ASP A 1 104 ? 22.226 -0.716 1.215 1.00 10.61 96 ASP A N 1
ATOM 689 C CA . ASP A 1 104 ? 22.827 -1.972 1.654 1.00 11.32 96 ASP A CA 1
ATOM 690 C C . ASP A 1 104 ? 21.715 -2.858 2.220 1.00 13.06 96 ASP A C 1
ATOM 691 O O . ASP A 1 104 ? 20.993 -2.450 3.137 1.00 15.95 96 ASP A O 1
ATOM 696 N N . ALA A 1 105 ? 21.559 -4.045 1.659 1.00 11.02 97 ALA A N 1
ATOM 697 C CA . ALA A 1 105 ? 20.513 -4.978 2.045 1.00 12.78 97 ALA A CA 1
ATOM 698 C C . ALA A 1 105 ? 21.046 -6.001 3.038 1.00 13.07 97 ALA A C 1
ATOM 699 O O . ALA A 1 105 ? 22.150 -6.534 2.869 1.00 12.99 97 ALA A O 1
ATOM 701 N N . HIS A 1 106 ? 20.226 -6.293 4.052 1.00 13.73 98 HIS A N 1
ATOM 702 C CA . HIS A 1 106 ? 20.538 -7.266 5.100 1.00 15.82 98 HIS A CA 1
ATOM 703 C C . HIS A 1 106 ? 19.353 -8.214 5.185 1.00 16.23 98 HIS A C 1
ATOM 704 O O . HIS A 1 106 ? 18.520 -8.116 6.092 1.00 16.39 98 HIS A O 1
ATOM 711 N N . PRO A 1 107 ? 19.249 -9.158 4.251 1.00 16.14 99 PRO A N 1
ATOM 712 C CA . PRO A 1 107 ? 18.000 -9.908 4.073 1.00 20.64 99 PRO A CA 1
ATOM 713 C C . PRO A 1 107 ? 17.758 -11.033 5.067 1.00 22.91 99 PRO A C 1
ATOM 714 O O . PRO A 1 107 ? 16.742 -11.723 4.943 1.00 24.53 99 PRO A O 1
ATOM 718 N N A GLU A 1 108 ? 18.635 -11.227 6.049 0.47 24.08 100 GLU A N 1
ATOM 719 N N B GLU A 1 108 ? 18.639 -11.264 6.036 0.53 24.53 100 GLU A N 1
ATOM 720 C CA A GLU A 1 108 ? 18.454 -12.303 7.017 0.47 25.14 100 GLU A CA 1
ATOM 721 C CA B GLU A 1 108 ? 18.435 -12.404 6.921 0.53 26.10 100 GLU A CA 1
ATOM 722 C C A GLU A 1 108 ? 17.076 -12.220 7.666 0.47 25.46 100 GLU A C 1
ATOM 723 C C B GLU A 1 108 ? 17.141 -12.246 7.710 0.53 26.10 100 GLU A C 1
ATOM 724 O O A GLU A 1 108 ? 16.514 -11.136 7.848 0.47 25.86 100 GLU A O 1
ATOM 725 O O B GLU A 1 108 ? 16.708 -11.137 8.034 0.53 26.87 100 GLU A O 1
ATOM 736 N N . GLY A 1 109 ? 16.522 -13.384 8.006 1.00 25.74 101 GLY A N 1
ATOM 737 C CA . GLY A 1 109 ? 15.247 -13.414 8.698 1.00 27.85 101 GLY A CA 1
ATOM 738 C C . GLY A 1 109 ? 14.085 -12.962 7.848 1.00 29.73 101 GLY A C 1
ATOM 739 O O . GLY A 1 109 ? 13.081 -12.485 8.385 1.00 28.70 101 GLY A O 1
ATOM 740 N N . HIS A 1 110 ? 14.197 -13.092 6.529 1.00 30.86 102 HIS A N 1
ATOM 741 C CA . HIS A 1 110 ? 13.126 -12.713 5.614 1.00 33.37 102 HIS A CA 1
ATOM 742 C C . HIS A 1 110 ? 12.764 -11.233 5.740 1.00 29.99 102 HIS A C 1
ATOM 743 O O . HIS A 1 110 ? 11.602 -10.851 5.577 1.00 29.77 102 HIS A O 1
ATOM 750 N N . ARG A 1 111 ? 13.754 -10.394 6.046 1.00 26.61 103 ARG A N 1
ATOM 751 C CA . ARG A 1 111 ? 13.540 -8.954 6.058 1.00 24.81 103 ARG A CA 1
ATOM 752 C C . ARG A 1 111 ? 13.171 -8.488 4.654 1.00 23.04 103 ARG A C 1
ATOM 753 O O . ARG A 1 111 ? 13.770 -8.914 3.657 1.00 25.47 103 ARG A O 1
ATOM 761 N N . HIS A 1 112 ? 12.164 -7.623 4.581 1.00 20.18 104 HIS A N 1
ATOM 762 C CA . HIS A 1 112 ? 11.607 -7.142 3.326 1.00 20.50 104 HIS A CA 1
ATOM 763 C C . HIS A 1 112 ? 11.822 -5.643 3.184 1.00 14.28 104 HIS A C 1
ATOM 764 O O . HIS A 1 112 ? 11.801 -4.896 4.170 1.00 12.97 104 HIS A O 1
ATOM 771 N N . TYR A 1 113 ? 11.989 -5.207 1.935 1.00 10.91 105 TYR A N 1
ATOM 772 C CA . TYR A 1 113 ? 12.247 -3.814 1.587 1.00 9.73 105 TYR A CA 1
ATOM 773 C C . TYR A 1 113 ? 11.199 -3.326 0.599 1.00 9.48 105 TYR A C 1
ATOM 774 O O . TYR A 1 113 ? 11.005 -3.946 -0.445 1.00 11.36 105 TYR A O 1
ATOM 783 N N . THR A 1 114 ? 10.535 -2.216 0.921 1.00 9.08 106 THR A N 1
ATOM 784 C CA . THR A 1 114 ? 9.643 -1.536 -0.009 1.00 9.05 106 THR A CA 1
ATOM 785 C C . THR A 1 114 ? 10.208 -0.154 -0.292 1.00 8.04 106 THR A C 1
ATOM 786 O O . THR A 1 114 ? 10.446 0.632 0.633 1.00 9.46 106 THR A O 1
ATOM 790 N N . LEU A 1 115 ? 10.448 0.122 -1.570 1.00 7.61 107 LEU A N 1
ATOM 791 C CA . LEU A 1 115 ? 10.970 1.399 -2.015 1.00 8.19 107 LEU A CA 1
ATOM 792 C C . LEU A 1 115 ? 9.787 2.226 -2.506 1.00 8.89 107 LEU A C 1
ATOM 793 O O . LEU A 1 115 ? 9.180 1.904 -3.529 1.00 10.40 107 LEU A O 1
ATOM 798 N N . ALA A 1 116 ? 9.422 3.244 -1.734 1.00 9.18 108 ALA A N 1
ATOM 799 C CA . ALA A 1 116 ? 8.328 4.141 -2.068 1.00 9.07 108 ALA A CA 1
ATOM 800 C C . ALA A 1 116 ? 8.890 5.356 -2.785 1.00 8.59 108 ALA A C 1
ATOM 801 O O . ALA A 1 116 ? 9.931 5.888 -2.409 1.00 8.88 108 ALA A O 1
ATOM 803 N N . LEU A 1 117 ? 8.195 5.792 -3.827 1.00 7.77 109 LEU A N 1
ATOM 804 C CA . LEU A 1 117 ? 8.702 6.848 -4.691 1.00 7.39 109 LEU A CA 1
ATOM 805 C C . LEU A 1 117 ? 7.527 7.716 -5.111 1.00 7.47 109 LEU A C 1
ATOM 806 O O . LEU A 1 117 ? 6.539 7.197 -5.630 1.00 9.45 109 LEU A O 1
ATOM 811 N N . LEU A 1 118 ? 7.649 9.025 -4.919 1.00 6.86 110 LEU A N 1
ATOM 812 C CA . LEU A 1 118 ? 6.618 9.997 -5.271 1.00 6.60 110 LEU A CA 1
ATOM 813 C C . LEU A 1 118 ? 7.187 10.971 -6.290 1.00 6.38 110 LEU A C 1
ATOM 814 O O . LEU A 1 118 ? 8.166 11.658 -6.008 1.00 7.45 110 LEU A O 1
ATOM 819 N N . LEU A 1 119 ? 6.577 11.021 -7.468 1.00 7.08 111 LEU A N 1
ATOM 820 C CA . LEU A 1 119 ? 7.151 11.691 -8.632 1.00 5.62 111 LEU A CA 1
ATOM 821 C C . LEU A 1 119 ? 6.415 12.970 -9.007 1.00 6.64 111 LEU A C 1
ATOM 822 O O . LEU A 1 119 ? 5.189 12.984 -9.107 1.00 7.17 111 LEU A O 1
ATOM 827 N N . SER A 1 120 ? 7.182 14.012 -9.293 1.00 6.80 112 SER A N 1
ATOM 828 C CA . SER A 1 120 ? 6.738 15.228 -9.954 1.00 6.78 112 SER A CA 1
ATOM 829 C C . SER A 1 120 ? 7.740 15.525 -11.063 1.00 6.59 112 SER A C 1
ATOM 830 O O . SER A 1 120 ? 8.860 15.008 -11.047 1.00 7.17 112 SER A O 1
ATOM 833 N N . PRO A 1 121 ? 7.385 16.368 -12.034 1.00 6.65 113 PRO A N 1
ATOM 834 C CA . PRO A 1 121 ? 8.327 16.573 -13.142 1.00 8.10 113 PRO A CA 1
ATOM 835 C C . PRO A 1 121 ? 9.696 17.076 -12.715 1.00 7.14 113 PRO A C 1
ATOM 836 O O . PRO A 1 121 ? 10.704 16.683 -13.319 1.00 8.19 113 PRO A O 1
ATOM 840 N N . PHE A 1 122 ? 9.769 17.940 -11.701 1.00 7.52 114 PHE A N 1
ATOM 841 C CA . PHE A 1 122 ? 11.051 18.472 -11.258 1.00 7.89 114 PHE A CA 1
ATOM 842 C C . PHE A 1 122 ? 11.472 17.978 -9.881 1.00 7.33 114 PHE A C 1
ATOM 843 O O . PHE A 1 122 ? 12.425 18.524 -9.318 1.00 9.72 114 PHE A O 1
ATOM 851 N N A SER A 1 123 ? 10.834 16.937 -9.347 0.60 7.65 115 SER A N 1
ATOM 852 N N B SER A 1 123 ? 10.810 16.960 -9.336 0.40 7.02 115 SER A N 1
ATOM 853 C CA A SER A 1 123 ? 11.116 16.522 -7.978 0.60 7.78 115 SER A CA 1
ATOM 854 C CA B SER A 1 123 ? 11.167 16.476 -8.012 0.40 6.59 115 SER A CA 1
ATOM 855 C C A SER A 1 123 ? 10.703 15.076 -7.744 0.60 6.83 115 SER A C 1
ATOM 856 C C B SER A 1 123 ? 10.804 15.012 -7.852 0.40 6.23 115 SER A C 1
ATOM 857 O O A SER A 1 123 ? 9.714 14.600 -8.297 0.60 8.62 115 SER A O 1
ATOM 858 O O B SER A 1 123 ? 9.970 14.462 -8.573 0.40 7.26 115 SER A O 1
ATOM 863 N N . TYR A 1 124 ? 11.433 14.393 -6.863 1.00 6.96 116 TYR A N 1
ATOM 864 C CA . TYR A 1 124 ? 10.920 13.145 -6.328 1.00 6.62 116 TYR A CA 1
ATOM 865 C C . TYR A 1 124 ? 11.251 13.034 -4.849 1.00 7.01 116 TYR A C 1
ATOM 866 O O . TYR A 1 124 ? 12.223 13.610 -4.363 1.00 7.26 116 TYR A O 1
ATOM 875 N N . THR A 1 125 ? 10.412 12.279 -4.153 1.00 7.58 117 THR A N 1
ATOM 876 C CA . THR A 1 125 ? 10.634 11.871 -2.776 1.00 7.46 117 THR A CA 1
ATOM 877 C C . THR A 1 125 ? 10.761 10.363 -2.766 1.00 9.62 117 THR A C 1
ATOM 878 O O . THR A 1 125 ? 9.930 9.657 -3.345 1.00 10.13 117 THR A O 1
ATOM 882 N N A THR A 1 126 ? 11.752 9.869 -2.066 0.64 9.69 118 THR A N 1
ATOM 883 N N B THR A 1 126 ? 11.818 9.865 -2.120 0.36 9.27 118 THR A N 1
ATOM 884 C CA A THR A 1 126 ? 11.845 8.439 -1.915 0.64 10.67 118 THR A CA 1
ATOM 885 C CA B THR A 1 126 ? 12.046 8.436 -1.921 0.36 9.98 118 THR A CA 1
ATOM 886 C C A THR A 1 126 ? 12.114 8.070 -0.471 0.64 9.13 118 THR A C 1
ATOM 887 C C B THR A 1 126 ? 12.053 8.142 -0.424 0.36 8.02 118 THR A C 1
ATOM 888 O O A THR A 1 126 ? 12.934 8.694 0.211 0.64 10.44 118 THR A O 1
ATOM 889 O O B THR A 1 126 ? 12.611 8.915 0.363 0.36 7.08 118 THR A O 1
ATOM 896 N N . THR A 1 127 ? 11.403 7.045 -0.028 1.00 7.32 119 THR A N 1
ATOM 897 C CA . THR A 1 127 ? 11.518 6.530 1.323 1.00 7.69 119 THR A CA 1
ATOM 898 C C . THR A 1 127 ? 11.551 5.017 1.238 1.00 6.89 119 THR A C 1
ATOM 899 O O . THR A 1 127 ? 11.315 4.425 0.182 1.00 9.54 119 THR A O 1
ATOM 903 N N . ALA A 1 128 ? 11.913 4.385 2.343 1.00 8.39 120 ALA A N 1
ATOM 904 C CA . ALA A 1 128 ? 11.927 2.941 2.414 1.00 9.28 120 ALA A CA 1
ATOM 905 C C . ALA A 1 128 ? 11.120 2.493 3.614 1.00 8.47 120 ALA A C 1
ATOM 906 O O . ALA A 1 128 ? 11.131 3.141 4.668 1.00 10.11 120 ALA A O 1
ATOM 908 N N . VAL A 1 129 ? 10.422 1.378 3.441 1.00 8.10 121 VAL A N 1
ATOM 909 C CA . VAL A 1 129 ? 9.771 0.661 4.531 1.00 10.28 121 VAL A CA 1
ATOM 910 C C . VAL A 1 129 ? 10.476 -0.681 4.625 1.00 9.38 121 VAL A C 1
ATOM 911 O O . VAL A 1 129 ? 10.473 -1.453 3.659 1.00 9.78 121 VAL A O 1
ATOM 915 N N . VAL A 1 130 ? 11.123 -0.935 5.761 1.00 10.15 122 VAL A N 1
ATOM 916 C CA . VAL A 1 130 ? 11.916 -2.136 5.974 1.00 10.21 122 VAL A CA 1
ATOM 917 C C . VAL A 1 130 ? 11.316 -2.868 7.168 1.00 11.35 122 VAL A C 1
ATOM 918 O O . VAL A 1 130 ? 11.104 -2.268 8.231 1.00 12.21 122 VAL A O 1
ATOM 922 N N . SER A 1 131 ? 11.019 -4.149 6.987 1.00 12.93 123 SER A N 1
ATOM 923 C CA . SER A 1 131 ? 10.351 -4.913 8.021 1.00 18.33 123 SER A CA 1
ATOM 924 C C . SER A 1 131 ? 11.370 -5.409 9.041 1.00 27.36 123 SER A C 1
ATOM 925 O O . SER A 1 131 ? 12.583 -5.239 8.893 1.00 28.08 123 SER A O 1
ATOM 928 N N . SER A 1 132 ? 10.868 -6.035 10.096 1.00 35.89 124 SER A N 1
ATOM 929 C CA . SER A 1 132 ? 11.739 -6.740 11.031 1.00 43.33 124 SER A CA 1
ATOM 930 C C . SER A 1 132 ? 10.964 -7.872 11.684 1.00 45.79 124 SER A C 1
ATOM 931 O O . SER A 1 132 ? 10.051 -8.431 11.072 1.00 47.65 124 SER A O 1
ATOM 934 N N . CYS B 1 18 ? 28.242 31.261 -11.195 1.00 29.75 10 CYS B N 1
ATOM 935 C CA . CYS B 1 18 ? 28.360 29.823 -10.970 1.00 26.20 10 CYS B CA 1
ATOM 936 C C . CYS B 1 18 ? 27.049 29.138 -11.343 1.00 20.82 10 CYS B C 1
ATOM 937 O O . CYS B 1 18 ? 25.988 29.527 -10.872 1.00 20.99 10 CYS B O 1
ATOM 940 N N . PRO B 1 19 ? 27.119 28.107 -12.181 1.00 15.55 11 PRO B N 1
ATOM 941 C CA . PRO B 1 19 ? 25.893 27.531 -12.736 1.00 14.22 11 PRO B CA 1
ATOM 942 C C . PRO B 1 19 ? 25.277 26.402 -11.939 1.00 13.17 11 PRO B C 1
ATOM 943 O O . PRO B 1 19 ? 24.176 25.979 -12.294 1.00 14.51 11 PRO B O 1
ATOM 947 N N . LEU B 1 20 ? 25.940 25.895 -10.902 1.00 11.46 12 LEU B N 1
ATOM 948 C CA . LEU B 1 20 ? 25.440 24.744 -10.158 1.00 10.18 12 LEU B CA 1
ATOM 949 C C . LEU B 1 20 ? 25.606 25.003 -8.673 1.00 10.25 12 LEU B C 1
ATOM 950 O O . LEU B 1 20 ? 26.729 25.165 -8.181 1.00 12.68 12 LEU B O 1
ATOM 955 N N A MET B 1 21 ? 24.486 25.022 -7.969 0.42 9.92 13 MET B N 1
ATOM 956 N N B MET B 1 21 ? 24.476 25.051 -7.983 0.58 8.60 13 MET B N 1
ATOM 957 C CA A MET B 1 21 ? 24.443 25.262 -6.540 0.42 10.09 13 MET B CA 1
ATOM 958 C CA B MET B 1 21 ? 24.372 25.301 -6.557 0.58 8.44 13 MET B CA 1
ATOM 959 C C A MET B 1 21 ? 23.585 24.187 -5.892 0.42 8.79 13 MET B C 1
ATOM 960 C C B MET B 1 21 ? 23.630 24.140 -5.905 0.58 8.32 13 MET B C 1
ATOM 961 O O A MET B 1 21 ? 22.795 23.509 -6.554 0.42 7.72 13 MET B O 1
ATOM 962 O O B MET B 1 21 ? 22.948 23.358 -6.576 0.58 8.53 13 MET B O 1
ATOM 971 N N . VAL B 1 22 ? 23.741 24.042 -4.578 1.00 9.76 14 VAL B N 1
ATOM 972 C CA . VAL B 1 22 ? 22.952 23.098 -3.794 1.00 8.87 14 VAL B CA 1
ATOM 973 C C . VAL B 1 22 ? 22.369 23.807 -2.577 1.00 9.32 14 VAL B C 1
ATOM 974 O O . VAL B 1 22 ? 22.875 24.834 -2.116 1.00 10.69 14 VAL B O 1
ATOM 978 N N . LYS B 1 23 ? 21.279 23.246 -2.062 1.00 9.19 15 LYS B N 1
ATOM 979 C CA . LYS B 1 23 ? 20.707 23.694 -0.791 1.00 8.30 15 LYS B CA 1
ATOM 980 C C . LYS B 1 23 ? 20.173 22.460 -0.089 1.00 7.51 15 LYS B C 1
ATOM 981 O O . LYS B 1 23 ? 19.181 21.876 -0.529 1.00 8.15 15 LYS B O 1
ATOM 987 N N . ILE B 1 24 ? 20.819 22.077 1.006 1.00 7.48 16 ILE B N 1
ATOM 988 C CA . ILE B 1 24 ? 20.509 20.835 1.703 1.00 7.45 16 ILE B CA 1
ATOM 989 C C . ILE B 1 24 ? 19.962 21.183 3.079 1.00 6.72 16 ILE B C 1
ATOM 990 O O . ILE B 1 24 ? 20.597 21.931 3.834 1.00 7.15 16 ILE B O 1
ATOM 995 N N . LEU B 1 25 ? 18.802 20.620 3.402 1.00 7.18 17 LEU B N 1
ATOM 996 C CA . LEU B 1 25 ? 18.142 20.781 4.693 1.00 6.27 17 LEU B CA 1
ATOM 997 C C . LEU B 1 25 ? 17.986 19.443 5.406 1.00 6.17 17 LEU B C 1
ATOM 998 O O . LEU B 1 25 ? 17.842 18.386 4.786 1.00 7.75 17 LEU B O 1
ATOM 1003 N N . ASP B 1 26 ? 17.994 19.522 6.730 1.00 7.00 18 ASP B N 1
ATOM 1004 C CA . ASP B 1 26 ? 17.845 18.379 7.619 1.00 7.13 18 ASP B CA 1
ATOM 1005 C C . ASP B 1 26 ? 16.437 18.419 8.204 1.00 7.58 18 ASP B C 1
ATOM 1006 O O . ASP B 1 26 ? 16.088 19.370 8.914 1.00 7.35 18 ASP B O 1
ATOM 1011 N N . ALA B 1 27 ? 15.629 17.401 7.875 1.00 7.35 19 ALA B N 1
ATOM 1012 C CA . ALA B 1 27 ? 14.223 17.322 8.235 1.00 8.02 19 ALA B CA 1
ATOM 1013 C C . ALA B 1 27 ? 13.991 16.775 9.630 1.00 8.36 19 ALA B C 1
ATOM 1014 O O . ALA B 1 27 ? 12.831 16.710 10.060 1.00 9.94 19 ALA B O 1
ATOM 1016 N N . VAL B 1 28 ? 15.047 16.350 10.318 1.00 8.71 20 VAL B N 1
ATOM 1017 C CA . VAL B 1 28 ? 14.952 15.930 11.708 1.00 9.25 20 VAL B CA 1
ATOM 1018 C C . VAL B 1 28 ? 15.128 17.107 12.645 1.00 10.85 20 VAL B C 1
ATOM 1019 O O . VAL B 1 28 ? 14.307 17.311 13.539 1.00 13.70 20 VAL B O 1
ATOM 1023 N N . LYS B 1 29 ? 16.194 17.888 12.467 1.00 9.86 21 LYS B N 1
ATOM 1024 C CA . LYS B 1 29 ? 16.471 18.962 13.409 1.00 11.07 21 LYS B CA 1
ATOM 1025 C C . LYS B 1 29 ? 16.061 20.336 12.910 1.00 10.47 21 LYS B C 1
ATOM 1026 O O . LYS B 1 29 ? 16.088 21.290 13.685 1.00 12.36 21 LYS B O 1
ATOM 1032 N N . GLY B 1 30 ? 15.617 20.461 11.667 1.00 8.92 22 GLY B N 1
ATOM 1033 C CA . GLY B 1 30 ? 15.123 21.756 11.236 1.00 8.86 22 GLY B CA 1
ATOM 1034 C C . GLY B 1 30 ? 16.217 22.777 11.011 1.00 8.99 22 GLY B C 1
ATOM 1035 O O . GLY B 1 30 ? 16.056 23.942 11.397 1.00 9.09 22 GLY B O 1
ATOM 1036 N N . THR B 1 31 ? 17.327 22.368 10.406 1.00 8.55 23 THR B N 1
ATOM 1037 C CA . THR B 1 31 ? 18.442 23.253 10.104 1.00 8.87 23 THR B CA 1
ATOM 1038 C C . THR B 1 31 ? 18.930 22.901 8.717 1.00 8.19 23 THR B C 1
ATOM 1039 O O . THR B 1 31 ? 18.621 21.815 8.214 1.00 8.48 23 THR B O 1
ATOM 1043 N N . PRO B 1 32 ? 19.752 23.740 8.103 1.00 8.43 24 PRO B N 1
ATOM 1044 C CA . PRO B 1 32 ? 20.493 23.278 6.932 1.00 9.71 24 PRO B CA 1
ATOM 1045 C C . PRO B 1 32 ? 21.391 22.123 7.347 1.00 9.67 24 PRO B C 1
ATOM 1046 O O . PRO B 1 32 ? 21.775 21.981 8.516 1.00 10.47 24 PRO B O 1
ATOM 1050 N N . ALA B 1 33 ? 21.747 21.291 6.371 1.00 8.73 25 ALA B N 1
ATOM 1051 C CA . ALA B 1 33 ? 22.625 20.147 6.606 1.00 8.18 25 ALA B CA 1
ATOM 1052 C C . ALA B 1 33 ? 24.056 20.572 6.305 1.00 8.77 25 ALA B C 1
ATOM 1053 O O . ALA B 1 33 ? 24.457 20.668 5.136 1.00 9.80 25 ALA B O 1
ATOM 1055 N N . GLY B 1 34 ? 24.832 20.818 7.364 1.00 9.82 26 GLY B N 1
ATOM 1056 C CA . GLY B 1 34 ? 26.220 21.200 7.201 1.00 11.38 26 GLY B CA 1
ATOM 1057 C C . GLY B 1 34 ? 27.133 19.997 7.061 1.00 11.08 26 GLY B C 1
ATOM 1058 O O . GLY B 1 34 ? 26.834 18.899 7.512 1.00 12.14 26 GLY B O 1
ATOM 1059 N N . SER B 1 35 ? 28.263 20.227 6.395 1.00 10.26 27 SER B N 1
ATOM 1060 C CA . SER B 1 35 ? 29.326 19.234 6.264 1.00 11.98 27 SER B CA 1
ATOM 1061 C C . SER B 1 35 ? 28.885 17.990 5.496 1.00 11.93 27 SER B C 1
ATOM 1062 O O . SER B 1 35 ? 29.376 16.888 5.758 1.00 14.87 27 SER B O 1
ATOM 1065 N N . VAL B 1 36 ? 28.011 18.146 4.497 1.00 10.49 28 VAL B N 1
ATOM 1066 C CA . VAL B 1 36 ? 27.643 17.044 3.617 1.00 8.23 28 VAL B CA 1
ATOM 1067 C C . VAL B 1 36 ? 28.619 17.053 2.445 1.00 8.49 28 VAL B C 1
ATOM 1068 O O . VAL B 1 36 ? 28.712 18.046 1.710 1.00 9.92 28 VAL B O 1
ATOM 1072 N N . ALA B 1 37 ? 29.337 15.947 2.266 1.00 10.10 29 ALA B N 1
ATOM 1073 C CA . ALA B 1 37 ? 30.272 15.822 1.153 1.00 8.78 29 ALA B CA 1
ATOM 1074 C C . ALA B 1 37 ? 29.528 15.462 -0.120 1.00 8.99 29 ALA B C 1
ATOM 1075 O O . ALA B 1 37 ? 28.541 14.718 -0.102 1.00 10.06 29 ALA B O 1
ATOM 1077 N N . LEU B 1 38 ? 30.019 15.980 -1.242 1.00 9.37 30 LEU B N 1
ATOM 1078 C CA . LEU B 1 38 ? 29.433 15.584 -2.515 1.00 10.34 30 LEU B CA 1
ATOM 1079 C C . LEU B 1 38 ? 30.491 15.545 -3.613 1.00 9.89 30 LEU B C 1
ATOM 1080 O O . LEU B 1 38 ? 31.583 16.117 -3.493 1.00 10.20 30 LEU B O 1
ATOM 1085 N N . LYS B 1 39 ? 30.141 14.846 -4.699 1.00 9.74 31 LYS B N 1
ATOM 1086 C CA . LYS B 1 39 ? 30.978 14.715 -5.887 1.00 9.32 31 LYS B CA 1
ATOM 1087 C C . LYS B 1 39 ? 30.093 14.962 -7.099 1.00 9.84 31 LYS B C 1
ATOM 1088 O O . LYS B 1 39 ? 28.963 14.460 -7.162 1.00 11.04 31 LYS B O 1
ATOM 1094 N N . VAL B 1 40 ? 30.610 15.744 -8.046 1.00 9.50 32 VAL B N 1
ATOM 1095 C CA . VAL B 1 40 ? 29.930 16.061 -9.298 1.00 10.36 32 VAL B CA 1
ATOM 1096 C C . VAL B 1 40 ? 30.641 15.330 -10.431 1.00 8.66 32 VAL B C 1
ATOM 1097 O O . VAL B 1 40 ? 31.871 15.421 -10.558 1.00 9.60 32 VAL B O 1
ATOM 1101 N N . SER B 1 41 ? 29.872 14.627 -11.261 1.00 9.09 33 SER B N 1
ATOM 1102 C CA . SER B 1 41 ? 30.409 13.942 -12.427 1.00 10.67 33 SER B CA 1
ATOM 1103 C C . SER B 1 41 ? 29.588 14.268 -13.666 1.00 9.27 33 SER B C 1
ATOM 1104 O O . SER B 1 41 ? 28.405 14.602 -13.577 1.00 9.78 33 SER B O 1
ATOM 1107 N N A GLN B 1 42 ? 30.246 14.242 -14.834 0.51 9.25 34 GLN B N 1
ATOM 1108 N N B GLN B 1 42 ? 30.227 14.014 -14.809 0.49 9.26 34 GLN B N 1
ATOM 1109 C CA A GLN B 1 42 ? 29.568 14.372 -16.123 0.51 9.03 34 GLN B CA 1
ATOM 1110 C CA B GLN B 1 42 ? 29.735 14.327 -16.141 0.49 9.22 34 GLN B CA 1
ATOM 1111 C C A GLN B 1 42 ? 29.684 13.064 -16.895 0.51 9.22 34 GLN B C 1
ATOM 1112 C C B GLN B 1 42 ? 29.732 13.033 -16.946 0.49 9.41 34 GLN B C 1
ATOM 1113 O O A GLN B 1 42 ? 30.740 12.423 -16.907 0.51 10.83 34 GLN B O 1
ATOM 1114 O O B GLN B 1 42 ? 30.758 12.345 -17.013 0.49 11.06 34 GLN B O 1
ATOM 1125 N N . LYS B 1 43 ? 28.587 12.686 -17.539 1.00 10.00 35 LYS B N 1
ATOM 1126 C CA . LYS B 1 43 ? 28.502 11.433 -18.278 1.00 11.14 35 LYS B CA 1
ATOM 1127 C C . LYS B 1 43 ? 29.238 11.537 -19.608 1.00 9.77 35 LYS B C 1
ATOM 1128 O O . LYS B 1 43 ? 29.131 12.541 -20.317 1.00 11.94 35 LYS B O 1
ATOM 1134 N N . THR B 1 44 ? 30.011 10.506 -19.929 1.00 9.79 36 THR B N 1
ATOM 1135 C CA . THR B 1 44 ? 30.765 10.468 -21.175 1.00 10.70 36 THR B CA 1
ATOM 1136 C C . THR B 1 44 ? 29.904 9.875 -22.287 1.00 10.12 36 THR B C 1
ATOM 1137 O O . THR B 1 44 ? 28.853 9.280 -22.046 1.00 11.73 36 THR B O 1
ATOM 1141 N N . ALA B 1 45 ? 30.384 10.026 -23.527 1.00 12.63 37 ALA B N 1
ATOM 1142 C CA . ALA B 1 45 ? 29.621 9.549 -24.675 1.00 14.31 37 ALA B CA 1
ATOM 1143 C C . ALA B 1 45 ? 29.380 8.048 -24.609 1.00 12.77 37 ALA B C 1
ATOM 1144 O O . ALA B 1 45 ? 28.332 7.572 -25.068 1.00 13.65 37 ALA B O 1
ATOM 1146 N N . ASP B 1 46 ? 30.330 7.280 -24.056 1.00 12.05 38 ASP B N 1
ATOM 1147 C CA . ASP B 1 46 ? 30.173 5.833 -23.962 1.00 12.60 38 ASP B CA 1
ATOM 1148 C C . ASP B 1 46 ? 29.364 5.402 -22.740 1.00 12.77 38 ASP B C 1
ATOM 1149 O O . ASP B 1 46 ? 29.146 4.202 -22.551 1.00 13.46 38 ASP B O 1
ATOM 1154 N N . GLY B 1 47 ? 28.906 6.340 -21.914 1.00 12.87 39 GLY B N 1
ATOM 1155 C CA . GLY B 1 47 ? 28.067 6.015 -20.779 1.00 13.12 39 GLY B CA 1
ATOM 1156 C C . GLY B 1 47 ? 28.774 5.930 -19.444 1.00 14.20 39 GLY B C 1
ATOM 1157 O O . GLY B 1 47 ? 28.128 5.589 -18.445 1.00 17.07 39 GLY B O 1
ATOM 1158 N N . GLY B 1 48 ? 30.065 6.236 -19.386 1.00 13.03 40 GLY B N 1
ATOM 1159 C CA . GLY B 1 48 ? 30.783 6.303 -18.135 1.00 14.14 40 GLY B CA 1
ATOM 1160 C C . GLY B 1 48 ? 30.626 7.666 -17.497 1.00 13.71 40 GLY B C 1
ATOM 1161 O O . GLY B 1 48 ? 29.841 8.509 -17.933 1.00 12.91 40 GLY B O 1
ATOM 1162 N N . TRP B 1 49 ? 31.398 7.879 -16.443 1.00 14.11 41 TRP B N 1
ATOM 1163 C CA . TRP B 1 49 ? 31.312 9.090 -15.645 1.00 14.81 41 TRP B CA 1
ATOM 1164 C C . TRP B 1 49 ? 32.706 9.641 -15.407 1.00 14.52 41 TRP B C 1
ATOM 1165 O O . TRP B 1 49 ? 33.638 8.893 -15.083 1.00 17.84 41 TRP B O 1
ATOM 1176 N N . THR B 1 50 ? 32.841 10.951 -15.569 1.00 13.17 42 THR B N 1
ATOM 1177 C CA . THR B 1 50 ? 34.070 11.657 -15.250 1.00 14.40 42 THR B CA 1
ATOM 1178 C C . THR B 1 50 ? 33.800 12.597 -14.083 1.00 12.08 42 THR B C 1
ATOM 1179 O O . THR B 1 50 ? 32.943 13.475 -14.181 1.00 11.47 42 THR B O 1
ATOM 1183 N N . GLN B 1 51 ? 34.541 12.435 -12.984 1.00 13.92 43 GLN B N 1
ATOM 1184 C CA . GLN B 1 51 ? 34.403 13.343 -11.855 1.00 13.66 43 GLN B CA 1
ATOM 1185 C C . GLN B 1 51 ? 35.008 14.696 -12.205 1.00 13.77 43 GLN B C 1
ATOM 1186 O O . GLN B 1 51 ? 36.130 14.770 -12.710 1.00 16.77 43 GLN B O 1
ATOM 1192 N N . ILE B 1 52 ? 34.262 15.767 -11.947 1.00 13.91 44 ILE B N 1
ATOM 1193 C CA . ILE B 1 52 ? 34.718 17.108 -12.272 1.00 13.38 44 ILE B CA 1
ATOM 1194 C C . ILE B 1 52 ? 34.854 18.015 -11.063 1.00 12.16 44 ILE B C 1
ATOM 1195 O O . ILE B 1 52 ? 35.542 19.043 -11.162 1.00 14.75 44 ILE B O 1
ATOM 1200 N N . ALA B 1 53 ? 34.247 17.687 -9.928 1.00 11.85 45 ALA B N 1
ATOM 1201 C CA . ALA B 1 53 ? 34.378 18.544 -8.763 1.00 11.98 45 ALA B CA 1
ATOM 1202 C C . ALA B 1 53 ? 33.967 17.771 -7.523 1.00 10.27 45 ALA B C 1
ATOM 1203 O O . ALA B 1 53 ? 33.235 16.781 -7.596 1.00 10.72 45 ALA B O 1
ATOM 1205 N N . THR B 1 54 ? 34.449 18.248 -6.383 1.00 11.42 46 THR B N 1
ATOM 1206 C CA . THR B 1 54 ? 34.026 17.773 -5.073 1.00 11.96 46 THR B CA 1
ATOM 1207 C C . THR B 1 54 ? 33.822 18.992 -4.181 1.00 11.50 46 THR B C 1
ATOM 1208 O O . THR B 1 54 ? 34.334 20.081 -4.459 1.00 13.76 46 THR B O 1
ATOM 1212 N N . GLY B 1 55 ? 33.082 18.801 -3.090 1.00 11.83 47 GLY B N 1
ATOM 1213 C CA . GLY B 1 55 ? 32.889 19.872 -2.129 1.00 12.70 47 GLY B CA 1
ATOM 1214 C C . GLY B 1 55 ? 32.194 19.347 -0.894 1.00 13.01 47 GLY B C 1
ATOM 1215 O O . GLY B 1 55 ? 31.837 18.169 -0.803 1.00 12.45 47 GLY B O 1
ATOM 1216 N N . VAL B 1 56 ? 32.025 20.243 0.071 1.00 12.80 48 VAL B N 1
ATOM 1217 C CA . VAL B 1 56 ? 31.375 19.924 1.339 1.00 11.72 48 VAL B CA 1
ATOM 1218 C C . VAL B 1 56 ? 30.512 21.124 1.712 1.00 12.05 48 VAL B C 1
ATOM 1219 O O . VAL B 1 56 ? 30.977 22.267 1.642 1.00 14.32 48 VAL B O 1
ATOM 1223 N N . THR B 1 57 ? 29.260 20.884 2.092 1.00 10.11 49 THR B N 1
ATOM 1224 C CA . THR B 1 57 ? 28.395 22.013 2.427 1.00 10.19 49 THR B CA 1
ATOM 1225 C C . THR B 1 57 ? 28.881 22.735 3.674 1.00 10.38 49 THR B C 1
ATOM 1226 O O . THR B 1 57 ? 29.447 22.135 4.606 1.00 11.29 49 THR B O 1
ATOM 1230 N N . ASP B 1 58 ? 28.648 24.049 3.670 1.00 10.62 50 ASP B N 1
ATOM 1231 C CA . ASP B 1 58 ? 28.857 24.901 4.829 1.00 11.92 50 ASP B CA 1
ATOM 1232 C C . ASP B 1 58 ? 27.643 24.813 5.753 1.00 11.67 50 ASP B C 1
ATOM 1233 O O . ASP B 1 58 ? 26.714 24.026 5.530 1.00 10.40 50 ASP B O 1
ATOM 1238 N N . ALA B 1 59 ? 27.638 25.629 6.814 1.00 13.08 51 ALA B N 1
ATOM 1239 C CA . ALA B 1 59 ? 26.566 25.562 7.794 1.00 14.80 51 ALA B CA 1
ATOM 1240 C C . ALA B 1 59 ? 25.233 26.055 7.257 1.00 14.10 51 ALA B C 1
ATOM 1241 O O . ALA B 1 59 ? 24.204 25.834 7.908 1.00 15.14 51 ALA B O 1
ATOM 1243 N N . THR B 1 60 ? 25.215 2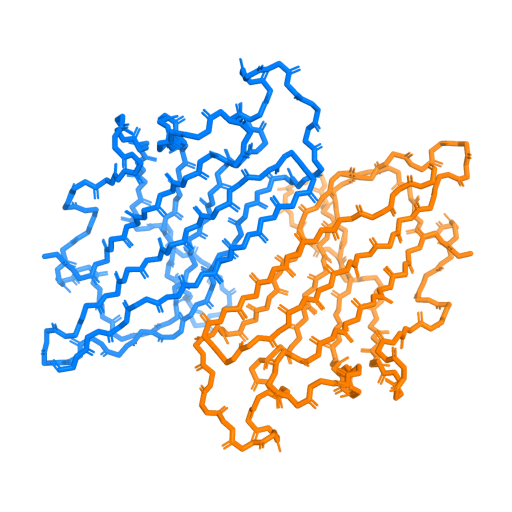6.690 6.086 1.00 12.56 52 THR B N 1
ATOM 1244 C CA . THR B 1 60 ? 23.958 27.043 5.439 1.00 11.63 52 THR B CA 1
ATOM 1245 C C . THR B 1 60 ? 23.476 25.959 4.479 1.00 10.82 52 THR B C 1
ATOM 1246 O O . THR B 1 60 ? 22.467 26.157 3.789 1.00 11.22 52 THR B O 1
ATOM 1250 N N . GLY B 1 61 ? 24.178 24.831 4.394 1.00 10.55 53 GLY B N 1
ATOM 1251 C CA . GLY B 1 61 ? 23.748 23.772 3.499 1.00 9.71 53 GLY B CA 1
ATOM 1252 C C . GLY B 1 61 ? 24.059 24.034 2.054 1.00 9.46 53 GLY B C 1
ATOM 1253 O O . GLY B 1 61 ? 23.412 23.447 1.175 1.00 9.47 53 GLY B O 1
ATOM 1254 N N . GLU B 1 62 ? 25.058 24.878 1.791 1.00 9.70 54 GLU B N 1
ATOM 1255 C CA . GLU B 1 62 ? 25.401 25.340 0.458 1.00 10.59 54 GLU B CA 1
ATOM 1256 C C . GLU B 1 62 ? 26.878 25.090 0.177 1.00 11.51 54 GLU B C 1
ATOM 1257 O O . GLU B 1 62 ? 27.683 24.866 1.081 1.00 11.29 54 GLU B O 1
ATOM 1263 N N . ILE B 1 63 ? 27.235 25.150 -1.107 1.00 11.86 55 ILE B N 1
ATOM 1264 C CA . ILE B 1 63 ? 28.632 25.141 -1.545 1.00 13.09 55 ILE B CA 1
ATOM 1265 C C . ILE B 1 63 ? 28.810 26.237 -2.582 1.00 16.10 55 ILE B C 1
ATOM 1266 O O . ILE B 1 63 ? 28.239 26.163 -3.668 1.00 18.54 55 ILE B O 1
ATOM 1271 N N . HIS B 1 64 ? 29.651 27.203 -2.286 1.00 19.00 56 HIS B N 1
ATOM 1272 C CA . HIS B 1 64 ? 29.86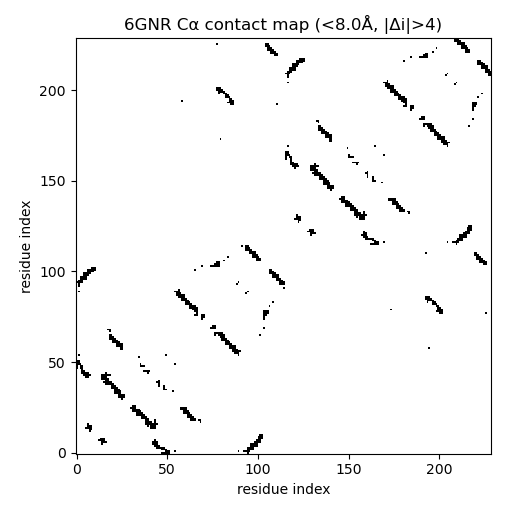5 28.299 -3.208 1.00 21.52 56 HIS B CA 1
ATOM 1273 C C . HIS B 1 64 ? 30.956 27.950 -4.211 1.00 22.16 56 HIS B C 1
ATOM 1274 O O . HIS B 1 64 ? 31.927 27.263 -3.885 1.00 22.91 56 HIS B O 1
ATOM 1281 N N . ASN B 1 65 ? 30.751 28.379 -5.455 1.00 24.09 57 ASN B N 1
ATOM 1282 C CA . ASN B 1 65 ? 31.732 28.201 -6.534 1.00 24.79 57 ASN B CA 1
ATOM 1283 C C . ASN B 1 65 ? 32.087 26.731 -6.753 1.00 23.55 57 ASN B C 1
ATOM 1284 O O . ASN B 1 65 ? 33.254 26.363 -6.882 1.00 23.87 57 ASN B O 1
ATOM 1289 N N . LEU B 1 66 ? 31.056 25.888 -6.831 1.00 21.16 58 LEU B N 1
ATOM 1290 C CA . LEU B 1 66 ? 31.271 24.453 -7.011 1.00 20.07 58 LEU B CA 1
ATOM 1291 C C . LEU B 1 66 ? 31.962 24.149 -8.344 1.00 20.53 58 LEU B C 1
ATOM 1292 O O . LEU B 1 66 ? 32.909 23.353 -8.398 1.00 21.43 58 LEU B O 1
ATOM 1297 N N . ILE B 1 67 ? 31.490 24.760 -9.435 1.00 19.28 59 ILE B N 1
ATOM 1298 C CA . ILE B 1 67 ? 32.118 24.664 -10.753 1.00 18.51 59 ILE B CA 1
ATOM 1299 C C . ILE B 1 67 ? 31.963 26.005 -11.463 1.00 18.36 59 ILE B C 1
ATOM 1300 O O . ILE B 1 67 ? 31.227 26.885 -11.023 1.00 18.77 59 ILE B O 1
ATOM 1305 N N . THR B 1 68 ? 32.653 26.147 -12.589 1.00 19.74 60 THR B N 1
ATOM 1306 C CA . THR B 1 68 ? 32.545 27.334 -13.429 1.00 20.49 60 THR B CA 1
ATOM 1307 C C . THR B 1 68 ? 31.690 27.041 -14.658 1.00 20.41 60 THR B C 1
ATOM 1308 O O . THR B 1 68 ? 31.427 25.887 -14.996 1.00 18.85 60 THR B O 1
ATOM 1312 N N . GLU B 1 69 ? 31.257 28.112 -15.335 1.00 21.30 61 GLU B N 1
ATOM 1313 C CA . GLU B 1 69 ? 30.518 27.933 -16.584 1.00 22.72 61 GLU B CA 1
ATOM 1314 C C . GLU B 1 69 ? 31.350 27.176 -17.601 1.00 21.49 61 GLU B C 1
ATOM 1315 O O . GLU B 1 69 ? 30.810 26.403 -18.401 1.00 19.58 61 GLU B O 1
ATOM 1321 N N . GLN B 1 70 ? 32.661 27.387 -17.582 1.00 21.52 62 GLN B N 1
ATOM 1322 C CA . GLN B 1 70 ? 33.534 26.716 -18.528 1.00 22.40 62 GLN B CA 1
ATOM 1323 C C . GLN B 1 70 ? 33.573 25.217 -18.299 1.00 21.64 62 GLN B C 1
ATOM 1324 O O . GLN B 1 70 ? 33.892 24.466 -19.226 1.00 23.34 62 GLN B O 1
ATOM 1330 N N . GLN B 1 71 ? 33.247 24.765 -17.094 1.00 19.45 63 GLN B N 1
ATOM 1331 C CA . GLN B 1 71 ? 33.202 23.350 -16.785 1.00 18.88 63 GLN B CA 1
ATOM 1332 C C . GLN B 1 71 ? 31.825 22.745 -16.985 1.00 18.25 63 GLN B C 1
ATOM 1333 O O . GLN B 1 71 ? 31.635 21.578 -16.631 1.00 18.48 63 GLN B O 1
ATOM 1339 N N . PHE B 1 72 ? 30.869 23.493 -17.543 1.00 16.04 64 PHE B N 1
ATOM 1340 C CA . PHE B 1 72 ? 29.454 23.107 -17.517 1.00 14.62 64 PHE B CA 1
ATOM 1341 C C . PHE B 1 72 ? 28.803 23.202 -18.896 1.00 14.41 64 PHE B C 1
ATOM 1342 O O . PHE B 1 72 ? 27.868 23.978 -19.099 1.00 16.00 64 PHE B O 1
ATOM 1350 N N . PRO B 1 73 ? 29.264 22.408 -19.861 1.00 13.23 65 PRO B N 1
ATOM 1351 C CA . PRO B 1 73 ? 28.531 22.268 -21.123 1.00 13.24 65 PRO B CA 1
ATOM 1352 C C . PRO B 1 73 ? 27.249 21.481 -20.896 1.00 13.96 65 PRO B C 1
ATOM 1353 O O . PRO B 1 73 ? 27.010 20.897 -19.832 1.00 14.03 65 PRO B O 1
ATOM 1357 N N . ALA B 1 74 ? 26.399 21.480 -21.911 1.00 12.64 66 ALA B N 1
ATOM 1358 C CA . ALA B 1 74 ? 25.203 20.661 -21.855 1.00 12.31 66 ALA B CA 1
ATOM 1359 C C . ALA B 1 74 ? 25.586 19.195 -21.716 1.00 13.07 66 ALA B C 1
ATOM 1360 O O . ALA B 1 74 ? 26.667 18.765 -22.131 1.00 14.48 66 ALA B O 1
ATOM 1362 N N . GLY B 1 75 ? 24.695 18.425 -21.126 1.00 13.13 67 GLY B N 1
ATOM 1363 C CA . GLY B 1 75 ? 24.913 17.001 -21.003 1.00 12.97 67 GLY B CA 1
ATOM 1364 C C . GLY B 1 75 ? 24.261 16.474 -19.748 1.00 12.14 67 GLY B C 1
ATOM 1365 O O . GLY B 1 75 ? 23.513 17.170 -19.079 1.00 16.64 67 GLY B O 1
ATOM 1366 N N . VAL B 1 76 ? 24.546 15.212 -19.462 1.00 10.77 68 VAL B N 1
ATOM 1367 C CA . VAL B 1 76 ? 24.020 14.545 -18.279 1.00 9.75 68 VAL B CA 1
ATOM 1368 C C . VAL B 1 76 ? 25.050 14.650 -17.168 1.00 8.92 68 VAL B C 1
ATOM 1369 O O . VAL B 1 76 ? 26.225 14.314 -17.359 1.00 9.30 68 VAL B O 1
ATOM 1373 N N . TYR B 1 77 ? 24.589 15.085 -15.999 1.00 8.89 69 TYR B N 1
ATOM 1374 C CA . TYR B 1 77 ? 25.412 15.237 -14.809 1.00 8.83 69 TYR B CA 1
ATOM 1375 C C . TYR B 1 77 ? 24.824 14.441 -13.660 1.00 8.22 69 TYR B C 1
ATOM 1376 O O . TYR B 1 77 ? 23.616 14.201 -13.595 1.00 9.54 69 TYR B O 1
ATOM 1385 N N . ARG B 1 78 ? 25.697 14.052 -12.743 1.00 9.43 70 ARG B N 1
ATOM 1386 C CA . ARG B 1 78 ? 25.290 13.391 -11.515 1.00 10.49 70 ARG B CA 1
ATOM 1387 C C . ARG B 1 78 ? 25.952 14.102 -10.348 1.00 9.44 70 ARG B C 1
ATOM 1388 O O . ARG B 1 78 ? 27.155 14.368 -10.378 1.00 11.55 70 ARG B O 1
ATOM 1396 N N . VAL B 1 79 ? 25.175 14.395 -9.316 1.00 8.01 71 VAL B N 1
ATOM 1397 C CA . VAL B 1 79 ? 25.725 14.839 -8.048 1.00 8.83 71 VAL B CA 1
ATOM 1398 C C . VAL B 1 79 ? 25.447 13.747 -7.032 1.00 8.80 71 VAL B C 1
ATOM 1399 O O . VAL B 1 79 ? 24.288 13.370 -6.808 1.00 9.62 71 VAL B O 1
ATOM 1403 N N A GLU B 1 80 ? 26.526 13.201 -6.463 0.49 9.93 72 GLU B N 1
ATOM 1404 N N B GLU B 1 80 ? 26.510 13.274 -6.397 0.51 9.90 72 GLU B N 1
ATOM 1405 C CA A GLU B 1 80 ? 26.467 12.172 -5.433 0.49 10.37 72 GLU B CA 1
ATOM 1406 C CA B GLU B 1 80 ? 26.447 12.185 -5.439 0.51 10.29 72 GLU B CA 1
ATOM 1407 C C A GLU B 1 80 ? 26.643 12.859 -4.083 0.49 9.20 72 GLU B C 1
ATOM 1408 C C B GLU B 1 80 ? 26.672 12.773 -4.051 0.51 9.30 72 GLU B C 1
ATOM 1409 O O A GLU B 1 80 ? 27.694 13.456 -3.820 0.49 10.28 72 GLU B O 1
ATOM 1410 O O B GLU B 1 80 ? 27.787 13.195 -3.720 0.51 10.87 72 GLU B O 1
ATOM 1421 N N . PHE B 1 81 ? 25.625 12.778 -3.233 1.00 8.99 73 PHE B N 1
ATOM 1422 C CA . PHE B 1 81 ? 25.691 13.329 -1.880 1.00 7.99 73 PHE B CA 1
ATOM 1423 C C . PHE B 1 81 ? 25.931 12.200 -0.890 1.00 7.72 73 PHE B C 1
ATOM 1424 O O . PHE B 1 81 ? 25.199 11.202 -0.898 1.00 8.18 73 PHE B O 1
ATOM 1432 N N . ASP B 1 82 ? 26.932 12.364 -0.020 1.00 8.84 74 ASP B N 1
ATOM 1433 C CA . ASP B 1 82 ? 27.287 11.330 0.964 1.00 10.09 74 ASP B CA 1
ATOM 1434 C C . ASP B 1 82 ? 26.392 11.461 2.200 1.00 9.76 74 ASP B C 1
ATOM 1435 O O . ASP B 1 82 ? 26.793 11.883 3.290 1.00 9.83 74 ASP B O 1
ATOM 1440 N N . THR B 1 83 ? 25.141 11.045 2.014 1.00 8.33 75 THR B N 1
ATOM 1441 C CA . THR B 1 83 ? 24.152 11.143 3.075 1.00 8.24 75 THR B CA 1
ATOM 1442 C C . THR B 1 83 ? 24.365 10.075 4.133 1.00 7.81 75 THR B C 1
ATOM 1443 O O . THR B 1 83 ? 24.028 10.299 5.300 1.00 8.72 75 THR B O 1
ATOM 1447 N N . LYS B 1 84 ? 24.949 8.931 3.773 1.00 7.96 76 LYS B N 1
ATOM 1448 C CA . LYS B 1 84 ? 25.186 7.898 4.774 1.00 8.50 76 LYS B CA 1
ATOM 1449 C C . LYS B 1 84 ? 26.146 8.403 5.849 1.00 8.12 76 LYS B C 1
ATOM 1450 O O . LYS B 1 84 ? 25.903 8.232 7.051 1.00 9.27 76 LYS B O 1
ATOM 1456 N N . ALA B 1 85 ? 27.239 9.053 5.433 1.00 9.16 77 ALA B N 1
ATOM 1457 C CA . ALA B 1 85 ? 28.167 9.633 6.403 1.00 9.90 77 ALA B CA 1
ATOM 1458 C C . ALA B 1 85 ? 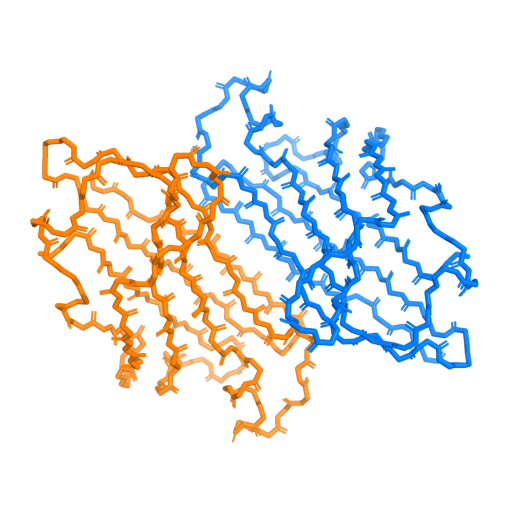27.507 10.744 7.206 1.00 9.74 77 ALA B C 1
ATOM 1459 O O . ALA B 1 85 ? 27.769 10.885 8.405 1.00 9.71 77 ALA B O 1
ATOM 1461 N N . TYR B 1 86 ? 26.667 11.554 6.565 1.00 8.66 78 TYR B N 1
ATOM 1462 C CA . TYR B 1 86 ? 25.971 12.617 7.285 1.00 8.07 78 TYR B CA 1
ATOM 1463 C C . TYR B 1 86 ? 25.143 12.043 8.430 1.00 8.61 78 TYR B C 1
ATOM 1464 O O . TYR B 1 86 ? 25.242 12.505 9.576 1.00 9.15 78 TYR B O 1
ATOM 1473 N N . TRP B 1 87 ? 24.332 11.018 8.151 1.00 8.52 79 TRP B N 1
ATOM 1474 C CA . TRP B 1 87 ? 23.451 10.469 9.185 1.00 8.16 79 TRP B CA 1
ATOM 1475 C C . TRP B 1 87 ? 24.235 9.717 10.250 1.00 8.95 79 TRP B C 1
ATOM 1476 O O . TRP B 1 87 ? 23.916 9.821 11.436 1.00 9.72 79 TRP B O 1
ATOM 1487 N N . THR B 1 88 ? 25.264 8.963 9.855 1.00 10.65 80 THR B N 1
ATOM 1488 C CA . THR B 1 88 ? 26.112 8.328 10.856 1.00 11.29 80 THR B CA 1
ATOM 1489 C C . THR B 1 88 ? 26.690 9.369 11.804 1.00 11.51 80 THR B C 1
ATOM 1490 O O . THR B 1 88 ? 26.685 9.185 13.034 1.00 13.11 80 THR B O 1
ATOM 1494 N N . ASN B 1 89 ? 27.123 10.506 11.268 1.00 11.01 81 ASN B N 1
ATOM 1495 C CA . ASN B 1 89 ? 27.682 11.532 12.131 1.00 13.40 81 ASN B CA 1
ATOM 1496 C C . ASN B 1 89 ? 26.612 12.191 12.993 1.00 14.32 81 ASN B C 1
ATOM 1497 O O . ASN B 1 89 ? 26.903 12.627 14.107 1.00 15.80 81 ASN B O 1
ATOM 1502 N N . GLN B 1 90 ? 25.370 12.254 12.532 1.00 12.49 82 GLN B N 1
ATOM 1503 C CA . GLN B 1 90 ? 24.302 12.793 13.359 1.00 12.31 82 GLN B CA 1
ATOM 1504 C C . GLN B 1 90 ? 23.868 11.817 14.431 1.00 12.57 82 GLN B C 1
ATOM 1505 O O . GLN B 1 90 ? 23.181 12.223 15.382 1.00 15.47 82 GLN B O 1
ATOM 1511 N N . GLY B 1 91 ? 24.254 10.551 14.297 1.00 14.63 83 GLY B N 1
ATOM 1512 C CA . GLY B 1 91 ? 23.873 9.534 15.250 1.00 14.89 83 GLY B CA 1
ATOM 1513 C C . GLY B 1 91 ? 22.595 8.796 14.937 1.00 16.45 83 GLY B C 1
ATOM 1514 O O . GLY B 1 91 ? 22.000 8.208 15.852 1.00 18.43 83 GLY B O 1
ATOM 1515 N N . SER B 1 92 ? 22.167 8.781 13.675 1.00 15.28 84 SER B N 1
ATOM 1516 C CA . SER B 1 92 ? 20.942 8.106 13.272 1.00 16.84 84 SER B CA 1
ATOM 1517 C C . SER B 1 92 ? 21.253 7.137 12.148 1.00 16.54 84 SER B C 1
ATOM 1518 O O . SER B 1 92 ? 21.860 7.524 11.151 1.00 19.32 84 SER B O 1
ATOM 1521 N N . THR B 1 93 ? 20.796 5.919 12.286 1.00 13.20 85 THR B N 1
ATOM 1522 C CA . THR B 1 93 ? 21.050 4.905 11.270 1.00 12.97 85 THR B CA 1
ATOM 1523 C C . THR B 1 93 ? 20.361 5.273 9.962 1.00 12.83 85 THR B C 1
ATOM 1524 O O . THR B 1 93 ? 19.133 5.434 9.944 1.00 14.14 85 THR B O 1
ATOM 1528 N N . PRO B 1 94 ? 21.088 5.409 8.853 1.00 11.96 86 PRO B N 1
ATOM 1529 C CA . PRO B 1 94 ? 20.451 5.738 7.576 1.00 10.95 86 PRO B CA 1
ATOM 1530 C C . PRO B 1 94 ? 20.096 4.507 6.758 1.00 10.11 86 PRO B C 1
ATOM 1531 O O . PRO B 1 94 ? 20.639 3.418 6.936 1.00 13.02 86 PRO B O 1
ATOM 1535 N N . PHE B 1 95 ? 19.185 4.719 5.812 1.00 8.62 87 PHE B N 1
ATOM 1536 C CA . PHE B 1 95 ? 18.869 3.696 4.829 1.00 8.86 87 PHE B CA 1
ATOM 1537 C C . PHE B 1 95 ? 19.768 3.754 3.592 1.00 9.07 87 PHE B C 1
ATOM 1538 O O . PHE B 1 95 ? 20.308 2.727 3.170 1.00 9.95 87 PHE B O 1
ATOM 1546 N N . HIS B 1 96 ? 19.902 4.927 2.975 1.00 8.10 88 HIS B N 1
ATOM 1547 C CA . HIS B 1 96 ? 20.522 5.017 1.661 1.00 8.47 88 HIS B CA 1
ATOM 1548 C C . HIS B 1 96 ? 22.034 5.019 1.790 1.00 8.90 88 HIS B C 1
ATOM 1549 O O . HIS B 1 96 ? 22.603 5.588 2.724 1.00 9.19 88 HIS B O 1
ATOM 1556 N N . GLU B 1 97 ? 22.683 4.379 0.821 1.00 8.54 89 GLU B N 1
ATOM 1557 C CA . GLU B 1 97 ? 24.133 4.346 0.769 1.00 10.06 89 GLU B CA 1
ATOM 1558 C C . GLU B 1 97 ? 24.671 5.689 0.297 1.00 12.35 89 GLU B C 1
ATOM 1559 O O . GLU B 1 97 ? 25.779 6.088 0.683 1.00 16.79 89 GLU B O 1
ATOM 1565 N N . VAL B 1 98 ? 23.877 6.371 -0.520 1.00 11.91 90 VAL B N 1
ATOM 1566 C CA . VAL B 1 98 ? 24.228 7.651 -1.116 1.00 13.08 90 VAL B CA 1
ATOM 1567 C C . VAL B 1 98 ? 22.929 8.217 -1.663 1.00 11.90 90 VAL B C 1
ATOM 1568 O O . VAL B 1 98 ? 21.951 7.488 -1.824 1.00 12.77 90 VAL B O 1
ATOM 1572 N N . ALA B 1 99 ? 22.898 9.524 -1.913 1.00 12.28 91 ALA B N 1
ATOM 1573 C CA . ALA B 1 99 ? 21.793 10.145 -2.643 1.00 11.78 91 ALA B CA 1
ATOM 1574 C C . ALA B 1 99 ? 22.360 10.685 -3.943 1.00 10.81 91 ALA B C 1
ATOM 1575 O O . ALA B 1 99 ? 23.160 11.611 -3.932 1.00 10.44 91 ALA B O 1
ATOM 1577 N N . GLU B 1 100 ? 21.951 10.115 -5.064 1.00 12.69 92 GLU B N 1
ATOM 1578 C CA . GLU B 1 100 ? 22.407 10.562 -6.371 1.00 14.48 92 GLU B CA 1
ATOM 1579 C C . GLU B 1 100 ? 21.303 11.343 -7.070 1.00 13.32 92 GLU B C 1
ATOM 1580 O O . GLU B 1 100 ? 20.159 10.894 -7.124 1.00 17.14 92 GLU B O 1
ATOM 1586 N N . VAL B 1 101 ? 21.664 12.495 -7.624 1.00 11.58 93 VAL B N 1
ATOM 1587 C CA . VAL B 1 101 ? 20.760 13.31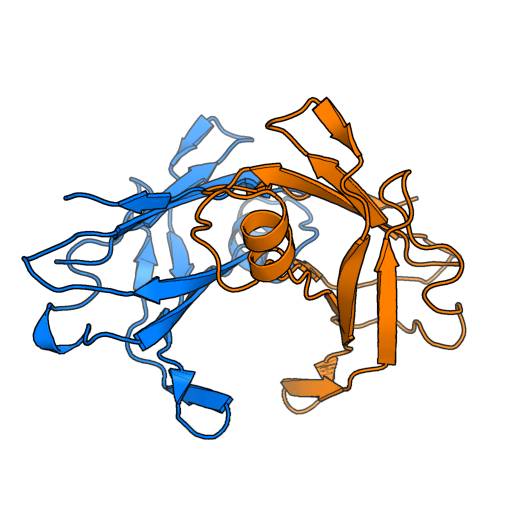9 -8.426 1.00 9.68 93 VAL B CA 1
ATOM 1588 C C . VAL B 1 101 ? 21.350 13.393 -9.826 1.00 9.05 93 VAL B C 1
ATOM 1589 O O . VAL B 1 101 ? 22.455 13.910 -10.005 1.00 9.03 93 VAL B O 1
ATOM 1593 N N . VAL B 1 102 ? 20.613 12.873 -10.809 1.00 8.05 94 VAL B N 1
ATOM 1594 C CA . VAL B 1 102 ? 21.093 12.728 -12.179 1.00 8.16 94 VAL B CA 1
ATOM 1595 C C . VAL B 1 102 ? 20.156 13.528 -13.075 1.00 8.41 94 VAL B C 1
ATOM 1596 O O . VAL B 1 102 ? 18.948 13.271 -13.086 1.00 9.05 94 VAL B O 1
ATOM 1600 N N . PHE B 1 103 ? 20.712 14.462 -13.855 1.00 8.43 95 PHE B N 1
ATOM 1601 C CA . PHE B 1 103 ? 19.888 15.398 -14.613 1.00 9.57 95 PHE B CA 1
ATOM 1602 C C . PHE B 1 103 ? 20.582 15.835 -15.898 1.00 10.38 95 PHE B C 1
ATOM 1603 O O . PHE B 1 103 ? 21.808 15.811 -16.001 1.00 9.03 95 PHE B O 1
ATOM 1611 N N A ASP B 1 104 ? 19.795 16.232 -16.920 0.52 13.49 96 ASP B N 1
ATOM 1612 N N B ASP B 1 104 ? 19.734 16.254 -16.830 0.48 12.33 96 ASP B N 1
ATOM 1613 C CA A ASP B 1 104 ? 20.339 16.740 -18.192 0.52 14.86 96 ASP B CA 1
ATOM 1614 C CA B ASP B 1 104 ? 20.130 16.893 -18.067 0.48 13.04 96 ASP B CA 1
ATOM 1615 C C A ASP B 1 104 ? 20.323 18.272 -18.161 0.52 14.51 96 ASP B C 1
ATOM 1616 C C B ASP B 1 104 ? 20.360 18.365 -17.799 0.48 12.29 96 ASP B C 1
ATOM 1617 O O A ASP B 1 104 ? 19.258 18.888 -18.068 0.52 15.49 96 ASP B O 1
ATOM 1618 O O B ASP B 1 104 ? 19.512 19.034 -17.190 0.48 10.59 96 ASP B O 1
ATOM 1627 N N . ALA B 1 105 ? 21.511 18.867 -18.224 1.00 12.17 97 ALA B N 1
ATOM 1628 C CA . ALA B 1 105 ? 21.745 20.297 -18.158 1.00 11.51 97 ALA B CA 1
ATOM 1629 C C . ALA B 1 105 ? 21.656 20.921 -19.543 1.00 11.36 97 ALA B C 1
ATOM 1630 O O . ALA B 1 105 ? 22.151 20.362 -20.530 1.00 12.17 97 ALA B O 1
ATOM 1632 N N . HIS B 1 106 ? 21.063 22.112 -19.578 1.00 11.49 98 HIS B N 1
ATOM 1633 C CA . HIS B 1 106 ? 20.883 22.921 -20.785 1.00 11.58 98 HIS B CA 1
ATOM 1634 C C . HIS B 1 106 ? 21.343 24.340 -20.487 1.00 12.09 98 HIS B C 1
ATOM 1635 O O . HIS B 1 106 ? 20.524 25.265 -20.373 1.00 12.86 98 HIS B O 1
ATOM 1642 N N . PRO B 1 107 ? 22.654 24.550 -20.363 1.00 12.58 99 PRO B N 1
ATOM 1643 C CA . PRO B 1 107 ? 23.147 25.828 -19.832 1.00 12.32 99 PRO B CA 1
ATOM 1644 C C . PRO B 1 107 ? 22.990 27.010 -20.765 1.00 14.12 99 PRO B C 1
ATOM 1645 O O . PRO B 1 107 ? 23.161 28.143 -20.306 1.00 16.28 99 PRO B O 1
ATOM 1649 N N . GLU B 1 108 ? 22.727 26.806 -22.051 1.00 15.83 100 GLU B N 1
ATOM 1650 C CA . GLU B 1 108 ? 22.621 27.947 -22.959 1.00 20.69 100 GLU B CA 1
ATOM 1651 C C . GLU B 1 108 ? 21.780 29.054 -22.327 1.00 20.88 100 GLU B C 1
ATOM 1652 O O . GLU B 1 108 ? 20.724 28.798 -21.749 1.00 22.11 100 GLU B O 1
ATOM 1658 N N . GLY B 1 109 ? 22.255 30.295 -22.441 1.00 23.06 101 GLY B N 1
ATOM 1659 C CA . GLY B 1 109 ? 21.561 31.433 -21.865 1.00 26.14 101 GLY B CA 1
ATOM 1660 C C . GLY B 1 109 ? 21.869 31.691 -20.411 1.00 28.52 101 GLY B C 1
ATOM 1661 O O . GLY B 1 109 ? 21.063 32.334 -19.724 1.00 30.05 101 GLY B O 1
ATOM 1662 N N . HIS B 1 110 ? 23.005 31.204 -19.917 1.00 25.90 102 HIS B N 1
ATOM 1663 C CA . HIS B 1 110 ? 23.403 31.396 -18.527 1.00 26.03 102 HIS B CA 1
ATOM 1664 C C . HIS B 1 110 ? 22.353 30.838 -17.567 1.00 23.74 102 HIS B C 1
ATOM 1665 O O . HIS B 1 110 ? 22.066 31.407 -16.512 1.00 23.73 102 HIS B O 1
ATOM 1672 N N . ARG B 1 111 ? 21.769 29.708 -17.937 1.00 21.18 103 ARG B N 1
ATOM 1673 C CA . ARG B 1 111 ? 20.795 29.059 -17.077 1.00 21.32 103 ARG B CA 1
ATOM 1674 C C . ARG B 1 111 ? 21.542 28.451 -15.896 1.00 21.43 103 ARG B C 1
ATOM 1675 O O . ARG B 1 111 ? 22.580 27.808 -16.082 1.00 25.71 103 ARG B O 1
ATOM 1683 N N . HIS B 1 112 ? 21.040 28.690 -14.679 1.00 18.11 104 HIS B N 1
ATOM 1684 C CA . HIS B 1 112 ? 21.648 28.205 -13.445 1.00 18.12 104 HIS B CA 1
ATOM 1685 C C . HIS B 1 112 ? 20.745 27.182 -12.781 1.00 13.77 104 HIS B C 1
ATOM 1686 O O . HIS B 1 112 ? 19.523 27.276 -12.861 1.00 14.10 104 HIS B O 1
ATOM 1693 N N . TYR B 1 113 ? 21.376 26.237 -12.090 1.00 9.47 105 TYR B N 1
ATOM 1694 C CA . TYR B 1 113 ? 20.707 25.104 -11.465 1.00 9.17 105 TYR B CA 1
ATOM 1695 C C . TYR B 1 113 ? 21.006 25.068 -9.975 1.00 9.16 105 TYR B C 1
ATOM 1696 O O . TYR B 1 113 ? 22.175 25.073 -9.581 1.00 10.37 105 TYR B O 1
ATOM 1705 N N . THR B 1 114 ? 19.955 24.990 -9.163 1.00 8.85 106 THR B N 1
ATOM 1706 C CA . THR B 1 114 ? 20.088 24.738 -7.739 1.00 9.63 106 THR B CA 1
ATOM 1707 C C . THR B 1 114 ? 19.415 23.418 -7.415 1.00 9.11 106 THR B C 1
ATOM 1708 O O . THR B 1 114 ? 18.221 23.237 -7.675 1.00 10.42 106 THR B O 1
ATOM 1712 N N . LEU B 1 115 ? 20.180 22.506 -6.846 1.00 8.07 107 LEU B N 1
ATOM 1713 C CA . LEU B 1 115 ? 19.652 21.222 -6.401 1.00 8.08 107 LEU B CA 1
ATOM 1714 C C . LEU B 1 115 ? 19.280 21.344 -4.935 1.00 8.19 107 LEU B C 1
ATOM 1715 O O . LEU B 1 115 ? 20.149 21.514 -4.074 1.00 9.21 107 LEU B O 1
ATOM 1720 N N . ALA B 1 116 ? 17.986 21.293 -4.670 1.00 8.35 108 ALA B N 1
ATOM 1721 C CA . ALA B 1 116 ? 17.473 21.329 -3.312 1.00 7.78 108 ALA B CA 1
ATOM 1722 C C . ALA B 1 116 ? 17.278 19.904 -2.823 1.00 8.36 108 ALA B C 1
ATOM 1723 O O . ALA B 1 116 ? 16.802 19.047 -3.561 1.00 8.68 108 ALA B O 1
ATOM 1725 N N . LEU B 1 117 ? 17.658 19.652 -1.575 1.00 7.11 109 LEU B N 1
ATOM 1726 C CA . LEU B 1 117 ? 17.671 18.302 -1.026 1.00 7.18 109 LEU B CA 1
ATOM 1727 C C . LEU B 1 117 ? 17.246 18.360 0.431 1.00 7.97 109 LEU B C 1
ATOM 1728 O O . LEU B 1 117 ? 17.828 19.121 1.212 1.00 8.46 109 LEU B O 1
ATOM 1733 N N . LEU B 1 118 ? 16.233 17.565 0.781 1.00 7.59 110 LEU B N 1
ATOM 1734 C CA . LEU B 1 118 ? 15.666 17.510 2.129 1.00 7.03 110 LEU B CA 1
ATOM 1735 C C . LEU B 1 118 ? 15.876 16.109 2.678 1.00 6.37 110 LEU B C 1
ATOM 1736 O O . LEU B 1 118 ? 15.325 15.147 2.144 1.00 8.25 110 LEU B O 1
ATOM 1741 N N . LEU B 1 119 ? 16.676 15.995 3.732 1.00 6.56 111 LEU B N 1
ATOM 1742 C CA . LEU B 1 119 ? 17.153 14.705 4.222 1.00 5.61 111 LEU B CA 1
ATOM 1743 C C . LEU B 1 119 ? 16.465 14.248 5.511 1.00 6.33 111 LEU B C 1
ATOM 1744 O O . LEU B 1 119 ? 16.328 15.025 6.470 1.00 7.03 111 LEU B O 1
ATOM 1749 N N . SER B 1 120 ? 16.072 12.978 5.534 1.00 6.56 112 SER B N 1
ATOM 1750 C CA . SER B 1 120 ? 15.697 12.229 6.726 1.00 6.83 112 SER B CA 1
ATOM 1751 C C . SER B 1 120 ? 16.457 10.908 6.704 1.00 5.93 112 SER B C 1
ATOM 1752 O O . SER B 1 120 ? 16.985 10.503 5.665 1.00 7.51 112 SER B O 1
ATOM 1755 N N . PRO B 1 121 ? 16.555 10.211 7.836 1.00 7.49 113 PRO B N 1
ATOM 1756 C CA . PRO B 1 121 ? 17.398 8.994 7.825 1.00 7.35 113 PRO B CA 1
ATOM 1757 C C . PRO B 1 121 ? 16.970 7.954 6.801 1.00 7.39 113 PRO B C 1
ATOM 1758 O O . PRO B 1 121 ? 17.830 7.308 6.191 1.00 8.09 113 PRO B O 1
ATOM 1762 N N . PHE B 1 122 ? 15.671 7.783 6.589 1.00 7.13 114 PHE B N 1
ATOM 1763 C CA . PHE B 1 122 ? 15.166 6.775 5.661 1.00 7.67 114 PHE B CA 1
ATOM 1764 C C . PHE B 1 122 ? 14.523 7.373 4.409 1.00 8.30 114 PHE B C 1
ATOM 1765 O O . PHE B 1 122 ? 13.924 6.629 3.621 1.00 8.92 114 PHE B O 1
ATOM 1773 N N A SER B 1 123 ? 14.684 8.673 4.168 0.71 8.00 115 SER B N 1
ATOM 1774 N N B SER B 1 123 ? 14.648 8.680 4.191 0.29 7.59 115 SER B N 1
ATOM 1775 C CA A SER B 1 123 ? 13.987 9.305 3.054 0.71 7.31 115 SER B CA 1
ATOM 1776 C CA B SER B 1 123 ? 14.020 9.300 3.035 0.29 6.31 115 SER B CA 1
ATOM 1777 C C A SER B 1 123 ? 14.701 10.579 2.634 0.71 6.64 115 SER B C 1
ATOM 1778 C C B SER B 1 123 ? 14.829 10.504 2.591 0.29 6.25 115 SER B C 1
ATOM 1779 O O A SER B 1 123 ? 15.286 11.281 3.460 0.71 8.13 115 SER B O 1
ATOM 1780 O O B SER B 1 123 ? 15.631 11.057 3.346 0.29 6.80 115 SER B O 1
ATOM 1785 N N . TYR B 1 124 ? 14.597 10.910 1.346 1.00 6.60 116 TYR B N 1
ATOM 1786 C CA . TYR B 1 124 ? 14.974 12.243 0.915 1.00 7.01 116 TYR B CA 1
ATOM 1787 C C . TYR B 1 124 ? 14.045 12.713 -0.187 1.00 6.22 116 TYR B C 1
ATOM 1788 O O . TYR B 1 124 ? 13.461 11.910 -0.925 1.00 7.31 116 TYR B O 1
ATOM 1797 N N . THR B 1 125 ? 13.932 14.033 -0.273 1.00 7.14 117 THR B N 1
ATOM 1798 C CA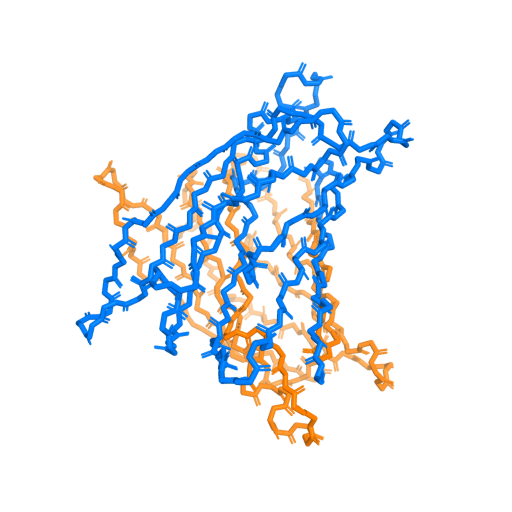 . THR B 1 125 ? 13.218 14.715 -1.340 1.00 8.68 117 THR B CA 1
ATOM 1799 C C . THR B 1 125 ? 14.223 15.572 -2.082 1.00 8.86 117 THR B C 1
ATOM 1800 O O . THR B 1 125 ? 14.982 16.325 -1.457 1.00 9.82 117 THR B O 1
ATOM 1804 N N A THR B 1 126 ? 14.162 15.530 -3.390 0.60 10.10 118 THR B N 1
ATOM 1805 N N B THR B 1 126 ? 14.250 15.436 -3.419 0.40 10.19 118 THR B N 1
ATOM 1806 C CA A THR B 1 126 ? 15.036 16.393 -4.138 0.60 9.75 118 THR B CA 1
ATOM 1807 C CA B THR B 1 126 ? 15.104 16.221 -4.317 0.40 10.42 118 THR B CA 1
ATOM 1808 C C A THR B 1 126 ? 14.282 17.042 -5.277 0.60 10.46 118 THR B C 1
ATOM 1809 C C B THR B 1 126 ? 14.212 17.041 -5.248 0.40 9.99 118 THR B C 1
ATOM 1810 O O A THR B 1 126 ? 13.463 16.413 -5.956 0.60 11.57 118 THR B O 1
ATOM 1811 O O B THR B 1 126 ? 13.198 16.531 -5.746 0.40 9.38 118 THR B O 1
ATOM 1818 N N . THR B 1 127 ? 14.548 18.322 -5.435 1.00 9.08 119 THR B N 1
ATOM 1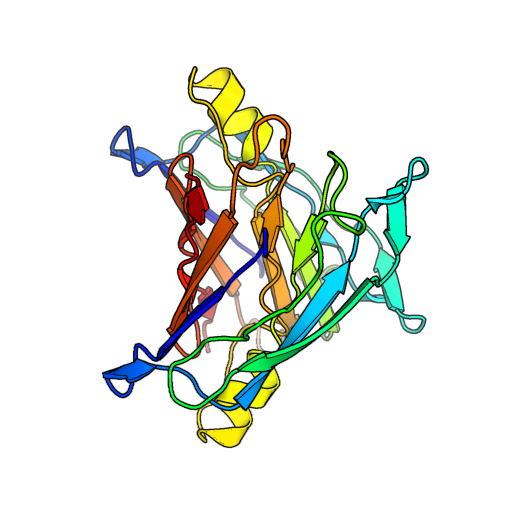819 C CA . THR B 1 127 ? 13.926 19.141 -6.468 1.00 8.74 119 THR B CA 1
ATOM 1820 C C . THR B 1 127 ? 14.989 20.063 -7.049 1.00 8.36 119 THR B C 1
ATOM 1821 O O . THR B 1 127 ? 16.141 20.091 -6.604 1.00 8.16 119 THR B O 1
ATOM 1825 N N . ALA B 1 128 ? 14.613 20.787 -8.083 1.00 9.42 120 ALA B N 1
ATOM 1826 C CA . ALA B 1 128 ? 15.532 21.703 -8.725 1.00 11.60 120 ALA B CA 1
ATOM 1827 C C . ALA B 1 128 ? 14.847 23.043 -8.921 1.00 10.05 120 ALA B C 1
ATOM 1828 O O . ALA B 1 128 ? 13.639 23.111 -9.149 1.00 10.44 120 ALA B O 1
ATOM 1830 N N . VAL B 1 129 ? 15.642 24.101 -8.806 1.00 8.36 121 VAL B N 1
ATOM 1831 C CA . VAL B 1 129 ? 15.256 25.445 -9.202 1.00 9.39 121 VAL B CA 1
ATOM 1832 C C . VAL B 1 129 ? 16.176 25.832 -10.350 1.00 9.14 121 VAL B C 1
ATOM 1833 O O . VAL B 1 129 ? 17.404 25.859 -10.189 1.00 10.44 121 VAL B O 1
ATOM 1837 N N . VAL B 1 130 ? 15.591 26.091 -11.512 1.00 10.07 122 VAL B N 1
ATOM 1838 C CA . VAL B 1 130 ? 16.332 26.396 -12.724 1.00 12.28 122 VAL B CA 1
ATOM 1839 C C . VAL B 1 130 ? 15.924 27.789 -13.142 1.00 14.97 122 VAL B C 1
ATOM 1840 O O . VAL B 1 130 ? 14.729 28.063 -13.298 1.00 15.59 122 VAL B O 1
ATOM 1844 N N . SER B 1 131 ? 16.907 28.672 -13.296 1.00 19.31 123 SER B N 1
ATOM 1845 C CA . SER B 1 131 ? 16.628 30.069 -13.600 1.00 24.19 123 SER B CA 1
ATOM 1846 C C . SER B 1 131 ? 16.262 30.191 -15.060 1.00 28.14 123 SER B C 1
ATOM 1847 O O . SER B 1 131 ? 16.704 29.383 -15.861 1.00 31.32 123 SER B O 1
#